Protein AF-A0A7D9M4D8-F1 (afdb_monomer_lite)

Foldseek 3Di:
DVVVVVVVVVVVVVVVVVVVVVVVCVLCVVCLVVLVVVDDPVPPPPVVSVVVSCVCCVVVRHVPNVVSVVVVVVVVVVVVVVVVVVVVVVVVVVVVVVVVVVVVVVVVVVVVVVVVVVVVVVVVVVVVVVVVVCCVVPPDVPDDPDPVVVVVVVLVVVLVVLVVVLVVCVVVVNVVVSVVSVVVSVVSVVVVVVLQVLLVPAPLRVQLSVQLVVDDDDDDPCNVVSSVVSNVVSVVVVVVVPDPPD

Secondary structure (DSSP, 8-state):
-HHHHHHHHHHHHHHHHHHHHHHHHHHTHHHHHHHHTTS-TT---HHHHHHHHHHHT-TTT-HHHHHHHHHHHHHHHHHHHHHHHHHHHHHHHHHHHHHHHHHHHHHHHHHHHHHHHHHHHHHHHHHHHHHHHHHHHH------SSHHHHHHHHHHHHHHHHHHHHHHHHHTT-HHHHHHHHHHHHHHHHHHHHHHHHHHHSTTTHHHHHHHHT----SSSSHHHHHHHHHHHHHHHHHHHHS---

pLDDT: mean 76.53, std 15.42, range [40.5, 97.88]

Radius of gyration: 55.28 Å; chains: 1; bounding box: 82×52×154 Å

Organism: Paramuricea clavata (NCBI:txid317549)

Sequence (246 aa):
MKKRHSRHNKLYKLWNNWQADFEMFIIARPRVREIFKQLTDNDDNYEVAKAKLKEYFDPQKNRRYEVQKLIFWRHVSITFLTTHCWLRVFWYLTMAEQLRIEVTTLIENEIQRNNHTLLESTKSLLDSSVQQLKRLKYSEPHSFKKKANEDQHKFNTKVIDSLAEVSDVLAKRETTEAQDHLQKGEHMLNERQKHILLADKSEFGWATVHEYKKHELGEDSEDEKRILKSEIRAKAQRSHKRIPRG

Structure (mmCIF, N/CA/C/O backbone):
data_AF-A0A7D9M4D8-F1
#
_entry.id   AF-A0A7D9M4D8-F1
#
loop_
_atom_site.group_PDB
_atom_site.id
_atom_site.type_symbol
_atom_site.label_atom_id
_atom_site.label_alt_id
_atom_site.label_comp_id
_atom_site.label_asym_id
_atom_site.label_entity_id
_atom_site.label_seq_id
_atom_site.pdbx_PDB_ins_code
_atom_site.Cartn_x
_atom_site.Cartn_y
_atom_site.Cartn_z
_atom_site.occupancy
_atom_site.B_iso_or_equiv
_atom_site.auth_seq_id
_atom_site.auth_comp_id
_atom_site.auth_asym_id
_atom_site.auth_atom_id
_atom_site.pdbx_PDB_model_num
ATOM 1 N N . MET A 1 1 ? 9.916 -2.016 -91.497 1.00 48.50 1 MET A N 1
ATOM 2 C CA . MET A 1 1 ? 10.308 -1.956 -90.064 1.00 48.50 1 MET A CA 1
ATOM 3 C C . MET A 1 1 ? 11.799 -2.207 -89.758 1.00 48.50 1 MET A C 1
ATOM 5 O O . MET A 1 1 ? 12.292 -1.600 -88.817 1.00 48.50 1 MET A O 1
ATOM 9 N N . LYS A 1 2 ? 12.570 -2.986 -90.542 1.00 48.91 2 LYS A N 1
ATOM 10 C CA . LYS A 1 2 ? 13.996 -3.300 -90.244 1.00 48.91 2 LYS A CA 1
ATOM 11 C C . LYS A 1 2 ? 14.984 -2.106 -90.233 1.00 48.91 2 LYS A C 1
ATOM 13 O O . LYS A 1 2 ? 15.970 -2.137 -89.503 1.00 48.91 2 LYS A O 1
ATOM 18 N N . LYS A 1 3 ? 14.724 -1.017 -90.976 1.00 45.78 3 LYS A N 1
ATOM 19 C CA . LYS A 1 3 ? 15.635 0.154 -91.046 1.00 45.78 3 LYS A CA 1
ATOM 20 C C . LYS A 1 3 ? 15.679 1.010 -89.762 1.00 45.78 3 LYS A C 1
ATOM 22 O O . LYS A 1 3 ? 16.697 1.647 -89.503 1.00 45.78 3 LYS A O 1
ATOM 27 N N . ARG A 1 4 ? 14.616 1.022 -88.941 1.00 41.31 4 ARG A N 1
ATOM 28 C CA . ARG A 1 4 ? 14.556 1.824 -87.695 1.00 41.31 4 ARG A CA 1
ATOM 29 C C . ARG A 1 4 ? 15.357 1.189 -86.549 1.00 41.31 4 ARG A C 1
ATOM 31 O O . ARG A 1 4 ? 16.086 1.901 -85.868 1.00 41.31 4 ARG A O 1
ATOM 38 N N . HIS A 1 5 ? 15.313 -0.139 -86.409 1.00 42.88 5 HIS A N 1
ATOM 39 C CA . HI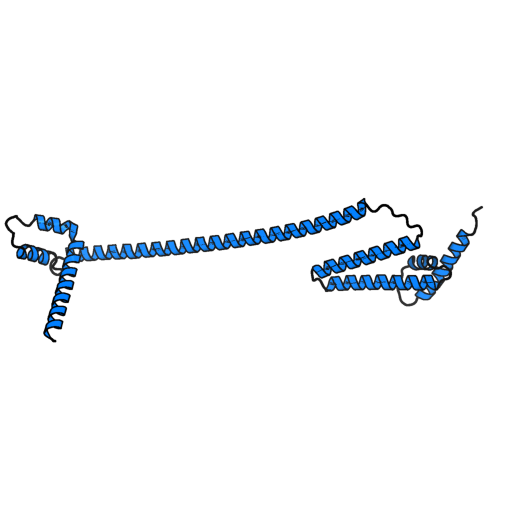S A 1 5 ? 16.116 -0.880 -85.421 1.00 42.88 5 HIS A CA 1
ATOM 40 C C . HIS A 1 5 ? 17.629 -0.786 -85.685 1.00 42.88 5 HIS A C 1
ATOM 42 O O . HIS A 1 5 ? 18.417 -0.660 -84.752 1.00 42.88 5 HIS A O 1
ATOM 48 N N . SER A 1 6 ? 18.044 -0.760 -86.958 1.00 53.69 6 SER A N 1
ATOM 49 C CA . SER A 1 6 ? 19.458 -0.601 -87.331 1.00 53.69 6 SER A CA 1
ATOM 50 C C . SER A 1 6 ? 20.024 0.775 -86.944 1.00 53.69 6 SER A C 1
ATOM 52 O O . SER A 1 6 ? 21.139 0.858 -86.431 1.00 53.69 6 SER A O 1
ATOM 54 N N . ARG A 1 7 ? 19.245 1.856 -87.109 1.00 48.53 7 ARG A N 1
ATOM 55 C CA . ARG A 1 7 ? 19.667 3.207 -86.695 1.00 48.53 7 ARG A CA 1
ATOM 56 C C . ARG A 1 7 ? 19.758 3.353 -85.176 1.00 48.53 7 ARG A C 1
ATOM 58 O O . ARG A 1 7 ? 20.705 3.969 -84.704 1.00 48.53 7 ARG A O 1
ATOM 65 N N . HIS A 1 8 ? 18.834 2.756 -84.423 1.00 46.19 8 HIS A N 1
ATOM 66 C CA . HIS A 1 8 ? 18.837 2.837 -82.960 1.00 46.19 8 HIS A CA 1
ATOM 67 C C . HIS A 1 8 ? 20.035 2.094 -82.344 1.00 46.19 8 HIS A C 1
ATOM 69 O O . HIS A 1 8 ? 20.744 2.659 -81.520 1.00 46.19 8 HIS A O 1
ATOM 75 N N . ASN A 1 9 ? 20.367 0.899 -82.850 1.00 54.69 9 ASN A N 1
ATOM 76 C CA . ASN A 1 9 ? 21.583 0.181 -82.445 1.00 54.69 9 ASN A CA 1
ATOM 77 C C . ASN A 1 9 ? 22.876 0.916 -82.830 1.00 54.69 9 ASN A C 1
ATOM 79 O O . ASN A 1 9 ? 23.872 0.840 -82.111 1.00 54.69 9 ASN A O 1
ATOM 83 N N . LYS A 1 10 ? 22.875 1.643 -83.955 1.00 58.97 10 LYS A N 1
ATOM 84 C CA . LYS A 1 10 ? 24.026 2.454 -84.371 1.00 58.97 10 LYS A CA 1
ATOM 85 C C . LYS A 1 10 ? 24.221 3.662 -83.451 1.00 58.97 10 LYS A C 1
ATOM 87 O O . LYS A 1 10 ? 25.348 3.935 -83.059 1.00 58.97 10 LYS A O 1
ATOM 92 N N . LEU A 1 11 ? 23.136 4.338 -83.071 1.00 40.50 11 LEU A N 1
ATOM 93 C CA . LEU A 1 11 ? 23.170 5.469 -82.141 1.00 40.50 11 LEU A CA 1
ATOM 94 C C . LEU A 1 11 ? 23.525 5.038 -80.715 1.00 40.50 11 LEU A C 1
ATOM 96 O O . LEU A 1 11 ? 24.317 5.712 -80.075 1.00 40.50 11 LEU A O 1
ATOM 100 N N . TYR A 1 12 ? 23.032 3.888 -80.254 1.00 48.09 12 TYR A N 1
ATOM 101 C CA . TYR A 1 12 ? 23.379 3.337 -78.941 1.00 48.09 12 TYR A CA 1
ATOM 102 C C . TYR A 1 12 ? 24.865 2.958 -78.842 1.00 48.09 12 TYR A C 1
ATOM 104 O O . TYR A 1 12 ? 25.532 3.283 -77.864 1.00 48.09 12 TYR A O 1
ATOM 112 N N . LYS A 1 13 ? 25.432 2.354 -79.897 1.00 60.53 13 LYS A N 1
ATOM 113 C CA . LYS A 1 13 ? 26.883 2.116 -79.977 1.00 60.53 13 LYS A CA 1
ATOM 114 C C . LYS A 1 13 ? 27.689 3.416 -80.024 1.00 60.53 13 LYS A C 1
ATOM 116 O O . LYS A 1 13 ? 28.725 3.496 -79.376 1.00 60.53 13 LYS A O 1
ATOM 121 N N . LEU A 1 14 ? 27.228 4.423 -80.769 1.00 48.41 14 LEU A N 1
ATOM 122 C CA . LEU A 1 14 ? 27.884 5.734 -80.820 1.00 48.41 14 LEU A CA 1
ATOM 123 C C . LEU A 1 14 ? 27.840 6.445 -79.462 1.00 48.41 14 LEU A C 1
ATOM 125 O O . LEU A 1 14 ? 28.848 7.012 -79.062 1.00 48.41 14 LEU A O 1
ATOM 129 N N . TRP A 1 15 ? 26.718 6.361 -78.745 1.00 41.47 15 TRP A N 1
ATOM 130 C CA . TRP A 1 15 ? 26.555 6.916 -77.402 1.00 41.47 15 TRP A CA 1
ATOM 131 C C . TRP A 1 15 ? 27.474 6.237 -76.387 1.00 41.47 15 TRP A C 1
ATOM 133 O O . TRP A 1 15 ? 28.193 6.922 -75.672 1.00 41.47 15 TRP A O 1
ATOM 143 N N . ASN A 1 16 ? 27.527 4.904 -76.369 1.00 58.72 16 ASN A N 1
ATOM 144 C CA . ASN A 1 16 ? 28.404 4.176 -75.448 1.00 58.72 16 ASN A CA 1
ATOM 145 C C . ASN A 1 16 ? 29.889 4.403 -75.752 1.00 58.72 16 ASN A C 1
ATOM 147 O O . ASN A 1 16 ? 30.683 4.528 -74.826 1.00 58.72 16 ASN A O 1
ATOM 151 N N . ASN A 1 17 ? 30.264 4.508 -77.031 1.00 60.94 17 ASN A N 1
ATOM 152 C CA . ASN A 1 17 ? 31.628 4.877 -77.412 1.00 60.94 17 ASN A CA 1
ATOM 153 C C . ASN A 1 17 ? 31.954 6.309 -76.974 1.00 60.94 17 ASN A C 1
ATOM 155 O O . ASN A 1 17 ? 33.010 6.545 -76.402 1.00 60.94 17 ASN A O 1
ATOM 159 N N . TRP A 1 18 ? 31.027 7.248 -77.177 1.00 53.44 18 TRP A N 1
ATOM 160 C CA . TRP A 1 18 ? 31.194 8.637 -76.753 1.00 53.44 18 TRP A CA 1
ATOM 161 C C . TRP A 1 18 ? 31.279 8.773 -75.228 1.00 53.44 18 TRP A C 1
ATOM 163 O O . TRP A 1 18 ? 32.104 9.526 -74.726 1.00 53.44 18 TRP A O 1
ATOM 173 N N . GLN A 1 19 ? 30.477 8.016 -74.481 1.00 48.31 19 GLN A N 1
ATOM 174 C CA . GLN A 1 19 ? 30.498 8.007 -73.021 1.00 48.31 19 GLN A CA 1
ATOM 175 C C . GLN A 1 19 ? 31.787 7.378 -72.477 1.00 48.31 19 GLN A C 1
ATOM 177 O O . GLN A 1 19 ? 32.374 7.920 -71.544 1.00 48.31 19 GLN A O 1
ATOM 182 N N . ALA A 1 20 ? 32.278 6.305 -73.107 1.00 60.09 20 ALA A N 1
ATOM 183 C CA . ALA A 1 20 ? 33.582 5.729 -72.796 1.00 60.09 20 ALA A CA 1
ATOM 184 C C . ALA A 1 20 ? 34.716 6.727 -73.066 1.00 60.09 20 ALA A C 1
ATOM 186 O O . ALA A 1 20 ? 35.565 6.895 -72.199 1.00 60.09 20 ALA A O 1
ATOM 187 N N . ASP A 1 21 ? 34.689 7.437 -74.202 1.00 56.00 21 ASP A N 1
ATOM 188 C CA . ASP A 1 21 ? 35.649 8.495 -74.548 1.00 56.00 21 ASP A CA 1
ATOM 189 C C . ASP A 1 21 ? 35.565 9.688 -73.569 1.00 56.00 21 ASP A C 1
ATOM 191 O O . ASP A 1 21 ? 36.582 10.280 -73.203 1.00 56.00 21 ASP A O 1
ATOM 195 N N . PHE A 1 22 ? 34.366 10.027 -73.088 1.00 53.28 22 PHE A N 1
ATOM 196 C CA . PHE A 1 22 ? 34.130 11.131 -72.155 1.00 53.28 22 PHE A CA 1
ATOM 197 C C . PHE A 1 22 ? 34.593 10.819 -70.721 1.00 53.28 22 PHE A C 1
ATOM 199 O O . PHE A 1 22 ? 35.236 11.658 -70.088 1.00 53.28 22 PHE A O 1
ATOM 206 N N . GLU A 1 23 ? 34.353 9.604 -70.216 1.00 58.78 23 GLU A N 1
ATOM 207 C CA . GLU A 1 23 ? 34.921 9.133 -68.940 1.00 58.78 23 GLU A CA 1
ATOM 208 C C . GLU A 1 23 ? 36.451 9.124 -68.982 1.00 58.78 23 GLU A C 1
ATOM 210 O O . GLU A 1 23 ? 37.124 9.549 -68.037 1.00 58.78 23 GLU A O 1
ATOM 215 N N . MET A 1 24 ? 36.996 8.729 -70.130 1.00 59.31 24 MET A N 1
ATOM 216 C CA . MET A 1 24 ? 38.414 8.797 -70.449 1.00 59.31 24 MET A CA 1
ATOM 217 C C . MET A 1 24 ? 38.964 10.231 -70.285 1.00 59.31 24 MET A C 1
ATOM 219 O O . MET A 1 24 ? 39.999 10.449 -69.649 1.00 59.31 24 MET A O 1
ATOM 223 N N . PHE A 1 25 ? 38.233 11.232 -70.782 1.00 54.94 25 PHE A N 1
ATOM 224 C CA . PHE A 1 25 ? 38.572 12.655 -70.653 1.00 54.94 25 PHE A CA 1
ATOM 225 C C . PHE A 1 25 ? 38.474 13.192 -69.216 1.00 54.94 25 PHE A C 1
ATOM 227 O O . PHE A 1 25 ? 39.294 14.025 -68.820 1.00 54.94 25 PHE A O 1
ATOM 234 N N . ILE A 1 26 ? 37.505 12.728 -68.419 1.00 57.34 26 ILE A N 1
ATOM 235 C CA . ILE A 1 26 ? 37.358 13.131 -67.009 1.00 57.34 26 ILE A CA 1
ATOM 236 C C . ILE A 1 26 ? 38.514 12.587 -66.162 1.00 57.34 26 ILE A C 1
ATOM 238 O O . ILE A 1 26 ? 39.069 13.325 -65.347 1.00 57.34 26 ILE A O 1
ATOM 242 N N . ILE A 1 27 ? 38.926 11.338 -66.389 1.00 58.84 27 ILE A N 1
ATOM 243 C CA . ILE A 1 27 ? 40.056 10.714 -65.682 1.00 58.84 27 ILE A CA 1
ATOM 244 C C . ILE A 1 27 ? 41.388 11.374 -66.082 1.00 58.84 27 ILE A C 1
ATOM 246 O O . ILE A 1 27 ? 42.259 11.589 -65.239 1.00 58.84 27 ILE A O 1
ATOM 250 N N . ALA A 1 28 ? 41.546 11.762 -67.350 1.00 56.25 28 ALA A N 1
ATOM 251 C CA . ALA A 1 28 ? 42.783 12.345 -67.873 1.00 56.25 28 ALA A CA 1
ATOM 252 C C . ALA A 1 28 ? 42.881 13.884 -67.751 1.00 56.25 28 ALA A C 1
ATOM 254 O O . ALA A 1 28 ? 43.888 14.474 -68.159 1.00 56.25 28 ALA A O 1
ATOM 255 N N . ARG A 1 29 ? 41.862 14.548 -67.185 1.00 59.28 29 ARG A N 1
ATOM 256 C CA . ARG A 1 29 ? 41.639 16.008 -67.231 1.00 59.28 29 ARG A CA 1
ATOM 257 C C . ARG A 1 29 ? 42.862 16.895 -66.914 1.00 59.28 29 ARG A C 1
ATOM 259 O O . ARG A 1 29 ? 43.034 17.893 -67.613 1.00 59.28 29 ARG A O 1
ATOM 266 N N . PRO A 1 30 ? 43.755 16.570 -65.954 1.00 57.84 30 PRO A N 1
ATOM 267 C CA . PRO A 1 30 ? 44.948 17.385 -65.701 1.00 57.84 30 PRO A CA 1
ATOM 268 C C . PRO A 1 30 ? 46.002 17.318 -66.821 1.00 57.84 30 PRO A C 1
ATOM 270 O O . PRO A 1 30 ? 46.716 18.291 -67.038 1.00 57.84 30 PRO A O 1
ATOM 273 N N . ARG A 1 31 ? 46.095 16.195 -67.550 1.00 59.34 31 ARG A N 1
ATOM 274 C CA . ARG A 1 31 ? 47.160 15.915 -68.537 1.00 59.34 31 ARG A CA 1
ATOM 275 C C . ARG A 1 31 ? 46.724 15.998 -69.989 1.00 59.34 31 ARG A C 1
ATOM 277 O O . ARG A 1 31 ? 47.569 16.196 -70.852 1.00 59.34 31 ARG A O 1
ATOM 284 N N . VAL A 1 32 ? 45.422 15.940 -70.256 1.00 61.94 32 VAL A N 1
ATOM 285 C CA . VAL A 1 32 ? 44.857 16.321 -71.559 1.00 61.94 32 VAL A CA 1
ATOM 286 C C . VAL A 1 32 ? 45.350 17.721 -71.944 1.00 61.94 32 VAL A C 1
ATOM 288 O O . VAL A 1 32 ? 45.806 17.925 -73.062 1.00 61.94 32 VAL A O 1
ATOM 291 N N . ARG A 1 33 ? 45.404 18.649 -70.977 1.00 60.56 33 ARG A N 1
ATOM 292 C CA . ARG A 1 33 ? 46.009 19.983 -71.144 1.00 60.56 33 ARG A CA 1
ATOM 293 C C . ARG A 1 33 ? 47.483 19.954 -71.566 1.00 60.56 33 ARG A C 1
ATOM 295 O O . ARG A 1 33 ? 47.895 20.817 -72.326 1.00 60.56 33 ARG A O 1
ATOM 302 N N . GLU A 1 34 ? 48.268 18.998 -71.076 1.00 62.22 34 GLU A N 1
ATOM 303 C CA . GLU A 1 34 ? 49.690 18.833 -71.420 1.00 62.22 34 GLU A CA 1
ATOM 304 C C . GLU A 1 34 ? 49.866 18.306 -72.851 1.00 62.22 34 GLU A C 1
ATOM 306 O O . GLU A 1 34 ? 50.756 18.748 -73.567 1.00 62.22 34 GLU A O 1
ATOM 311 N N . ILE A 1 35 ? 48.987 17.396 -73.284 1.00 62.00 35 ILE A N 1
ATOM 312 C CA . ILE A 1 35 ? 48.982 16.836 -74.645 1.00 62.00 35 ILE A CA 1
ATOM 313 C C . ILE A 1 35 ? 48.555 17.905 -75.653 1.00 62.00 35 ILE A C 1
ATOM 315 O O . ILE A 1 35 ? 49.192 18.056 -76.690 1.00 62.00 35 ILE A O 1
ATOM 319 N N . PHE A 1 36 ? 47.534 18.703 -75.325 1.00 59.09 36 PHE A N 1
ATOM 320 C CA . PHE A 1 36 ? 47.124 19.830 -76.165 1.00 59.09 36 PHE A CA 1
ATOM 321 C C . PHE A 1 36 ? 48.212 20.910 -76.288 1.00 59.09 36 PHE A C 1
ATOM 323 O O . PHE A 1 36 ? 48.281 21.551 -77.326 1.00 59.09 36 PHE A O 1
ATOM 330 N N . LYS A 1 37 ? 49.110 21.071 -75.301 1.00 64.94 37 LYS A N 1
ATOM 331 C CA . LYS A 1 37 ? 50.292 21.953 -75.421 1.00 64.94 37 LYS A CA 1
ATOM 332 C C . LYS A 1 37 ? 51.370 21.424 -76.379 1.00 64.94 37 LYS A C 1
ATOM 334 O O . LYS A 1 37 ? 52.227 22.195 -76.790 1.00 64.94 37 LYS A O 1
ATOM 339 N N . GLN A 1 38 ? 51.375 20.123 -76.682 1.00 62.78 38 GLN A N 1
ATOM 340 C CA . GLN A 1 38 ? 52.328 19.500 -77.614 1.00 62.78 38 GLN A CA 1
ATOM 341 C C . GLN A 1 38 ? 51.828 19.502 -79.067 1.00 62.78 38 GLN A C 1
ATOM 343 O O . GLN A 1 38 ? 52.567 19.102 -79.966 1.00 62.78 38 GLN A O 1
ATOM 348 N N . LEU A 1 39 ? 50.583 19.926 -79.304 1.00 61.19 39 LEU A N 1
ATOM 349 C CA . LEU A 1 39 ? 50.050 20.165 -80.641 1.00 61.19 39 LEU A CA 1
ATOM 350 C C . LEU A 1 39 ? 50.472 21.579 -81.057 1.00 61.19 39 LEU A C 1
ATOM 352 O O . LEU A 1 39 ? 50.158 22.544 -80.367 1.00 61.19 39 LEU A O 1
ATOM 356 N N . THR A 1 40 ? 51.254 21.695 -82.127 1.00 57.28 40 THR A N 1
ATOM 357 C CA . THR A 1 40 ? 51.655 22.988 -82.694 1.00 57.28 40 THR A CA 1
ATOM 358 C C . THR A 1 40 ? 50.502 23.597 -83.497 1.00 57.28 40 THR A C 1
ATOM 360 O O . THR A 1 40 ? 49.677 22.861 -84.034 1.00 57.28 40 THR A O 1
ATOM 363 N N . ASP A 1 41 ? 50.476 24.928 -83.640 1.00 57.62 41 ASP A N 1
ATOM 364 C CA . ASP A 1 41 ? 49.403 25.689 -84.320 1.00 57.62 41 ASP A CA 1
ATOM 365 C C . ASP A 1 41 ? 49.170 25.313 -85.805 1.00 57.62 41 ASP A C 1
ATOM 367 O O . ASP A 1 41 ? 48.233 25.798 -86.422 1.00 57.62 41 ASP A O 1
ATOM 371 N N . ASN A 1 42 ? 49.999 24.440 -86.390 1.00 54.16 42 ASN A N 1
ATOM 372 C CA . ASN A 1 42 ? 49.854 23.953 -87.769 1.00 54.16 42 ASN A CA 1
ATOM 373 C C . ASN A 1 42 ? 49.098 22.610 -87.880 1.00 54.16 42 ASN A C 1
ATOM 375 O O . ASN A 1 42 ? 48.878 22.125 -88.989 1.00 54.16 42 ASN A O 1
ATOM 379 N N . ASP A 1 43 ? 48.715 21.993 -86.757 1.00 55.78 43 ASP A N 1
ATOM 380 C CA . ASP A 1 43 ? 47.998 20.710 -86.689 1.00 55.78 43 ASP A CA 1
ATOM 381 C C . ASP A 1 43 ? 46.473 20.943 -86.510 1.00 55.78 43 ASP A C 1
ATOM 383 O O . ASP A 1 43 ? 45.827 20.356 -85.642 1.00 55.78 43 ASP A O 1
ATOM 387 N N . ASP A 1 44 ? 45.856 21.764 -87.372 1.00 55.81 44 ASP A N 1
ATOM 388 C CA . ASP A 1 44 ? 44.392 22.007 -87.410 1.00 55.81 44 ASP A CA 1
ATOM 389 C C . ASP A 1 44 ? 43.568 20.759 -87.791 1.00 55.81 44 ASP A C 1
ATOM 391 O O . ASP A 1 44 ? 42.332 20.764 -87.840 1.00 55.81 44 ASP A O 1
ATOM 395 N N . ASN A 1 45 ? 44.240 19.647 -88.080 1.00 64.19 45 ASN A N 1
ATOM 396 C CA . ASN A 1 45 ? 43.594 18.412 -88.466 1.00 64.19 45 ASN A CA 1
ATOM 397 C C . ASN A 1 45 ? 43.092 17.662 -87.224 1.00 64.19 45 ASN A C 1
ATOM 399 O O . ASN A 1 45 ? 43.807 16.868 -86.608 1.00 64.19 45 ASN A O 1
ATOM 403 N N . TYR A 1 46 ? 41.821 17.894 -86.886 1.00 64.00 46 TYR A N 1
ATOM 404 C CA . TYR A 1 46 ? 41.071 17.219 -85.819 1.00 64.00 46 TYR A CA 1
ATOM 405 C C . TYR A 1 46 ? 41.316 15.700 -85.761 1.00 64.00 46 TYR A C 1
ATOM 407 O O . TYR A 1 46 ? 41.433 15.127 -84.676 1.00 64.00 46 TYR A O 1
ATOM 415 N N . GLU A 1 47 ? 41.454 15.041 -86.915 1.00 66.44 47 GLU A N 1
ATOM 416 C CA . GLU A 1 47 ? 41.681 13.595 -86.976 1.00 66.44 47 GLU A CA 1
ATOM 417 C C . GLU A 1 47 ? 43.087 13.186 -86.499 1.00 66.44 47 GLU A C 1
ATOM 419 O O . GLU A 1 47 ? 43.243 12.119 -85.905 1.00 66.44 47 GLU A O 1
ATOM 424 N N . VAL A 1 48 ? 44.100 14.047 -86.653 1.00 68.69 48 VAL A N 1
ATOM 425 C CA . VAL A 1 48 ? 45.468 13.815 -86.147 1.00 68.69 48 VAL A CA 1
ATOM 426 C C . VAL A 1 48 ? 45.508 13.946 -84.627 1.00 68.69 48 VAL A C 1
ATOM 428 O O . VAL A 1 48 ? 46.047 13.072 -83.943 1.00 68.69 48 VAL A O 1
ATOM 431 N N . ALA A 1 49 ? 44.883 14.988 -84.073 1.00 64.69 49 ALA A N 1
ATOM 432 C CA . ALA A 1 49 ? 44.771 15.164 -82.625 1.00 64.69 49 ALA A CA 1
ATOM 433 C C . ALA A 1 49 ? 43.992 14.005 -81.980 1.00 64.69 49 ALA A C 1
ATOM 435 O O . ALA A 1 49 ? 44.402 13.451 -80.956 1.00 64.69 49 ALA A O 1
ATOM 436 N N . LYS A 1 50 ? 42.903 13.576 -82.624 1.00 68.62 50 LYS A N 1
ATOM 437 C CA . LYS A 1 50 ? 42.092 12.434 -82.199 1.00 68.62 50 LYS A CA 1
ATOM 438 C C . LYS A 1 50 ? 42.862 11.116 -82.254 1.00 68.62 50 LYS A C 1
ATOM 440 O O . LYS A 1 50 ? 42.749 10.324 -81.322 1.00 68.62 50 LYS A O 1
ATOM 445 N N . ALA A 1 51 ? 43.664 10.882 -83.292 1.00 73.06 51 ALA A N 1
ATOM 446 C CA . ALA A 1 51 ? 44.507 9.692 -83.394 1.00 73.06 51 ALA A CA 1
ATOM 447 C C . ALA A 1 51 ? 45.597 9.662 -82.310 1.00 73.06 51 ALA A C 1
ATOM 449 O O . ALA A 1 51 ? 45.762 8.632 -81.661 1.00 73.06 51 ALA A O 1
ATOM 450 N N . LYS A 1 52 ? 46.270 10.792 -82.046 1.00 69.50 52 LYS A N 1
ATOM 451 C CA . LYS A 1 52 ? 47.287 10.917 -80.982 1.00 69.50 52 LYS A CA 1
ATOM 452 C C . LYS A 1 52 ? 46.692 10.694 -79.589 1.00 69.50 52 LYS A C 1
ATOM 454 O O . LYS A 1 52 ? 47.275 9.977 -78.780 1.00 69.50 52 LYS A O 1
ATOM 459 N N . LEU A 1 53 ? 45.510 11.255 -79.316 1.00 69.00 53 LEU A N 1
ATOM 460 C CA . LEU A 1 53 ? 44.772 10.978 -78.079 1.00 69.00 53 LEU A CA 1
ATOM 461 C C . LEU A 1 53 ? 44.424 9.489 -77.986 1.00 69.00 53 LEU A C 1
ATOM 463 O O . LEU A 1 53 ? 44.722 8.851 -76.981 1.00 69.00 53 LEU A O 1
ATOM 467 N N . LYS A 1 54 ? 43.857 8.912 -79.048 1.00 70.62 54 LYS A N 1
ATOM 468 C CA . LYS A 1 54 ? 43.472 7.498 -79.072 1.00 70.62 54 LYS A CA 1
ATOM 469 C C . LYS A 1 54 ? 44.664 6.558 -78.880 1.00 70.62 54 LYS A C 1
ATOM 471 O O . LYS A 1 54 ? 44.517 5.560 -78.191 1.00 70.62 54 LYS A O 1
ATOM 476 N N . GLU A 1 55 ? 45.829 6.879 -79.439 1.00 70.88 55 GLU A N 1
ATOM 477 C CA . GLU A 1 55 ? 47.065 6.115 -79.242 1.00 70.88 55 GLU A CA 1
ATOM 478 C C . GLU A 1 55 ? 47.620 6.258 -77.821 1.00 70.88 55 GLU A C 1
ATOM 480 O O . GLU A 1 55 ? 48.007 5.265 -77.208 1.00 70.88 55 GLU A O 1
ATOM 485 N N . TYR A 1 56 ? 47.633 7.472 -77.264 1.00 65.19 56 TYR A N 1
ATOM 486 C CA . TYR A 1 56 ? 48.099 7.697 -75.895 1.00 65.19 56 TYR A CA 1
ATOM 487 C C . TYR A 1 56 ? 47.252 6.935 -74.868 1.00 65.19 56 TYR A C 1
ATOM 489 O O . TYR A 1 56 ? 47.772 6.458 -73.856 1.00 65.19 56 TYR A O 1
ATOM 497 N N . PHE A 1 57 ? 45.956 6.817 -75.142 1.00 61.94 57 PHE A N 1
ATOM 498 C CA . PHE A 1 57 ? 44.994 6.110 -74.308 1.00 61.94 57 PHE A CA 1
ATOM 499 C C . PHE A 1 57 ? 44.722 4.675 -74.763 1.00 61.94 57 PHE A C 1
ATOM 501 O O . PHE A 1 57 ? 43.842 4.034 -74.195 1.00 61.94 57 PHE A O 1
ATOM 508 N N . ASP A 1 58 ? 45.481 4.151 -75.733 1.00 66.56 58 ASP A N 1
ATOM 509 C CA . ASP A 1 58 ? 45.403 2.748 -76.129 1.00 66.56 58 ASP A CA 1
ATOM 510 C C . ASP A 1 58 ? 45.973 1.874 -74.993 1.00 66.56 58 ASP A C 1
ATOM 512 O O . ASP A 1 58 ? 47.183 1.919 -74.708 1.00 66.56 58 ASP A O 1
ATOM 516 N N . PRO A 1 59 ? 45.127 1.077 -74.318 1.00 57.38 59 PRO A N 1
ATOM 517 C CA . PRO A 1 59 ? 45.535 0.347 -73.128 1.00 57.38 59 PRO A CA 1
ATOM 518 C C . PRO A 1 59 ? 46.582 -0.738 -73.419 1.00 57.38 59 PRO A C 1
ATOM 520 O O . PRO A 1 59 ? 47.334 -1.108 -72.517 1.00 57.38 59 PRO A O 1
ATOM 523 N N . GLN A 1 60 ? 46.713 -1.202 -74.672 1.00 58.12 60 GLN A N 1
ATOM 524 C CA . GLN A 1 60 ? 47.763 -2.160 -75.049 1.00 58.12 60 GLN A CA 1
ATOM 525 C C . GLN A 1 60 ? 49.160 -1.530 -75.144 1.00 58.12 60 GLN A C 1
ATOM 527 O O . GLN A 1 60 ? 50.153 -2.225 -74.920 1.00 58.12 60 GLN A O 1
ATOM 532 N N . LYS A 1 61 ? 49.268 -0.228 -75.445 1.00 58.03 61 LYS A N 1
ATOM 533 C CA . LYS A 1 61 ? 50.561 0.458 -75.624 1.00 58.03 61 LYS A CA 1
ATOM 534 C C . LYS A 1 61 ? 51.026 1.216 -74.381 1.00 58.03 61 LYS A C 1
ATOM 536 O O . LYS A 1 61 ? 52.232 1.332 -74.162 1.00 58.03 61 LYS A O 1
ATOM 541 N N . ASN A 1 62 ? 50.114 1.711 -73.542 1.00 64.44 62 ASN A N 1
ATOM 542 C CA . ASN A 1 62 ? 50.474 2.617 -72.449 1.00 64.44 62 ASN A CA 1
ATOM 543 C C . ASN A 1 62 ? 50.214 2.020 -71.056 1.00 64.44 62 ASN A C 1
ATOM 545 O O . ASN A 1 62 ? 49.220 2.325 -70.399 1.00 64.44 62 ASN A O 1
ATOM 549 N N . ARG A 1 63 ? 51.172 1.232 -70.539 1.00 64.56 63 ARG A N 1
ATOM 550 C CA . ARG A 1 63 ? 51.105 0.658 -69.173 1.00 64.56 63 ARG A CA 1
ATOM 551 C C . ARG A 1 63 ? 50.848 1.707 -68.083 1.00 64.56 63 ARG A C 1
ATOM 553 O O . ARG A 1 63 ? 50.284 1.381 -67.044 1.00 64.56 63 ARG A O 1
ATOM 560 N N . ARG A 1 64 ? 51.254 2.966 -68.296 1.00 62.72 64 ARG A N 1
ATOM 561 C CA . ARG A 1 64 ? 51.034 4.052 -67.326 1.00 62.72 64 ARG A CA 1
ATOM 562 C C . ARG A 1 64 ? 49.554 4.417 -67.191 1.00 62.72 64 ARG A C 1
ATOM 564 O O . ARG A 1 64 ? 49.142 4.782 -66.094 1.00 62.72 64 ARG A O 1
ATOM 571 N N . TYR A 1 65 ? 48.767 4.293 -68.261 1.00 65.12 65 TYR A N 1
ATOM 572 C CA . TYR A 1 65 ? 47.324 4.539 -68.235 1.00 65.12 65 TYR A CA 1
ATOM 573 C C . TYR A 1 65 ? 46.587 3.474 -67.411 1.00 65.12 65 TYR A C 1
ATOM 575 O O . TYR A 1 65 ? 45.814 3.816 -66.519 1.00 65.12 65 TYR A O 1
ATOM 583 N N . GLU A 1 66 ? 46.908 2.195 -67.618 1.00 67.69 66 GLU A N 1
ATOM 584 C CA . GLU A 1 66 ? 46.345 1.093 -66.824 1.00 67.69 66 GLU A CA 1
ATOM 585 C C . GLU A 1 66 ? 46.663 1.239 -65.328 1.00 67.69 66 GLU A C 1
ATOM 587 O O . GLU A 1 66 ? 45.783 1.102 -64.478 1.00 67.69 66 GLU A O 1
ATOM 592 N N . VAL A 1 67 ? 47.893 1.639 -64.986 1.00 72.25 67 VAL A N 1
ATOM 593 C CA . VAL A 1 67 ? 48.270 1.938 -63.594 1.00 72.25 67 VAL A CA 1
ATOM 594 C C . VAL A 1 67 ? 47.440 3.091 -63.016 1.00 72.25 67 VAL A C 1
ATOM 596 O O . VAL A 1 67 ? 46.991 3.012 -61.874 1.00 72.25 67 VAL A O 1
ATOM 599 N N . GLN A 1 68 ? 47.191 4.156 -63.778 1.00 68.81 68 GLN A N 1
ATOM 600 C CA . GLN A 1 68 ? 46.389 5.295 -63.311 1.00 68.81 68 GLN A CA 1
ATOM 601 C C . GLN A 1 68 ? 44.916 4.946 -63.124 1.00 68.81 68 GLN A C 1
ATOM 603 O O . GLN A 1 68 ? 44.317 5.346 -62.126 1.00 68.81 68 GLN A O 1
ATOM 608 N N . LYS A 1 69 ? 44.352 4.160 -64.040 1.00 67.94 69 LYS A N 1
ATOM 609 C CA . LYS A 1 69 ? 42.998 3.624 -63.924 1.00 67.94 69 LYS A CA 1
ATOM 610 C C . LYS A 1 69 ? 42.863 2.778 -62.656 1.00 67.94 69 LYS A C 1
ATOM 612 O O . LYS A 1 69 ? 41.942 3.005 -61.876 1.00 67.94 69 LYS A O 1
ATOM 617 N N . LEU A 1 70 ? 43.818 1.885 -62.385 1.00 72.81 70 LEU A N 1
ATOM 618 C CA . LEU A 1 70 ? 43.860 1.101 -61.144 1.00 72.81 70 LEU A CA 1
ATOM 619 C C . LEU A 1 70 ? 43.964 1.987 -59.894 1.00 72.81 70 LEU A C 1
ATOM 621 O O . LEU A 1 70 ? 43.247 1.751 -58.925 1.00 72.81 70 LEU A O 1
ATOM 625 N N . ILE A 1 71 ? 44.806 3.025 -59.907 1.00 72.19 71 ILE A N 1
ATOM 626 C CA . ILE A 1 71 ? 44.927 3.975 -58.786 1.00 72.19 71 ILE A CA 1
ATOM 627 C C . ILE A 1 71 ? 43.604 4.709 -58.542 1.00 72.19 71 ILE A C 1
ATOM 629 O O . ILE A 1 71 ? 43.188 4.835 -57.390 1.00 72.19 71 ILE A O 1
ATOM 633 N N . PHE A 1 72 ? 42.933 5.162 -59.602 1.00 71.31 72 PHE A N 1
ATOM 634 C CA . PHE A 1 72 ? 41.642 5.840 -59.517 1.00 71.31 72 PHE A CA 1
ATOM 635 C C . PHE A 1 72 ? 40.562 4.924 -58.933 1.00 71.31 72 PHE A C 1
ATOM 637 O O . PHE A 1 72 ? 39.938 5.281 -57.936 1.00 71.31 72 PHE A O 1
ATOM 644 N N . TRP A 1 73 ? 40.399 3.710 -59.467 1.00 68.69 73 TRP A N 1
ATOM 645 C CA . TRP A 1 73 ? 39.435 2.738 -58.939 1.00 68.69 73 TRP A CA 1
ATOM 646 C C . TRP A 1 73 ? 39.755 2.320 -57.504 1.00 68.69 73 TRP A C 1
ATOM 648 O O . TRP A 1 73 ? 38.837 2.167 -56.697 1.00 68.69 73 TRP A O 1
ATOM 658 N N . ARG A 1 74 ? 41.042 2.210 -57.144 1.00 70.38 74 ARG A N 1
ATOM 659 C CA . ARG A 1 74 ? 41.473 1.979 -55.760 1.00 70.38 74 ARG A CA 1
ATOM 660 C C . ARG A 1 74 ? 41.056 3.136 -54.856 1.00 70.38 74 ARG A C 1
ATOM 662 O O . ARG A 1 74 ? 40.545 2.889 -53.771 1.00 70.38 74 ARG A O 1
ATOM 669 N N . HIS A 1 75 ? 41.241 4.380 -55.294 1.00 70.00 75 HIS A N 1
ATOM 670 C CA . HIS A 1 75 ? 40.830 5.560 -54.535 1.00 70.00 75 HIS A CA 1
ATOM 671 C C . HIS A 1 75 ? 39.310 5.608 -54.347 1.00 70.00 75 HIS A C 1
ATOM 673 O O . HIS A 1 75 ? 38.855 5.710 -53.213 1.00 70.00 75 HIS A O 1
ATOM 679 N N . VAL A 1 76 ? 38.535 5.424 -55.421 1.00 69.12 76 VAL A N 1
ATOM 680 C CA . VAL A 1 76 ? 37.062 5.376 -55.376 1.00 69.12 76 VAL A CA 1
ATOM 681 C C . VAL A 1 76 ? 36.573 4.267 -54.439 1.00 69.12 76 VAL A C 1
ATOM 683 O O . VAL A 1 76 ? 35.731 4.512 -53.575 1.00 69.12 76 VAL A O 1
ATOM 686 N N . SER A 1 77 ? 37.154 3.068 -54.537 1.00 67.75 77 SER A N 1
ATOM 687 C CA . SER A 1 77 ? 36.815 1.935 -53.664 1.00 67.75 77 SER A CA 1
ATOM 688 C C . SER A 1 77 ? 37.125 2.227 -52.196 1.00 67.75 77 SER A C 1
ATOM 690 O O . SER A 1 77 ? 36.297 1.960 -51.331 1.00 67.75 77 SER A O 1
ATOM 692 N N . ILE A 1 78 ? 38.284 2.828 -51.903 1.00 73.69 78 ILE A N 1
ATOM 693 C CA . ILE A 1 78 ? 38.652 3.235 -50.540 1.00 73.69 78 ILE A CA 1
ATOM 694 C C . ILE A 1 78 ? 37.675 4.290 -50.019 1.00 73.69 78 ILE A C 1
ATOM 696 O O . ILE A 1 78 ? 37.183 4.136 -48.909 1.00 73.69 78 ILE A O 1
ATOM 700 N N . THR A 1 79 ? 37.345 5.320 -50.804 1.00 70.00 79 THR A N 1
ATOM 701 C CA . THR A 1 79 ? 36.391 6.360 -50.382 1.00 70.00 79 THR A CA 1
ATOM 702 C C . THR A 1 79 ? 34.989 5.810 -50.139 1.00 70.00 79 THR A C 1
ATOM 704 O O . THR A 1 79 ? 34.309 6.233 -49.207 1.00 70.00 79 THR A O 1
ATOM 707 N N . PHE A 1 80 ? 34.554 4.832 -50.935 1.00 70.00 80 PHE A N 1
ATOM 708 C CA . PHE A 1 80 ? 33.270 4.166 -50.743 1.00 70.00 80 PHE A CA 1
ATOM 709 C C . PHE A 1 80 ? 33.267 3.316 -49.465 1.00 70.00 80 PHE A C 1
ATOM 711 O O . PHE A 1 80 ? 32.348 3.403 -48.657 1.00 70.00 80 PHE A O 1
ATOM 718 N N . LEU A 1 81 ? 34.330 2.543 -49.230 1.00 70.69 81 LEU A N 1
ATOM 719 C CA . LEU A 1 81 ? 34.473 1.745 -48.012 1.00 70.69 81 LEU A CA 1
ATOM 720 C C . LEU A 1 81 ? 34.568 2.623 -46.759 1.00 70.69 81 LEU A C 1
ATOM 722 O O . LEU A 1 81 ? 33.934 2.315 -45.753 1.00 70.69 81 LEU A O 1
ATOM 726 N N . THR A 1 82 ? 35.312 3.730 -46.803 1.00 80.94 82 THR A N 1
ATOM 727 C CA . THR A 1 82 ? 35.440 4.634 -45.654 1.00 80.94 82 THR A CA 1
ATOM 728 C C . THR A 1 82 ? 34.137 5.367 -45.367 1.00 80.94 82 THR A C 1
ATOM 730 O O . THR A 1 82 ? 33.726 5.402 -44.213 1.00 80.94 82 THR A O 1
ATOM 733 N N . THR A 1 83 ? 33.446 5.896 -46.380 1.00 81.25 83 THR A N 1
ATOM 734 C CA . THR A 1 83 ? 32.130 6.540 -46.198 1.00 81.25 83 THR A CA 1
ATOM 735 C C . THR A 1 83 ? 31.094 5.560 -45.657 1.00 81.25 83 THR A C 1
ATOM 737 O O . THR A 1 83 ? 30.390 5.890 -44.706 1.00 81.25 83 THR A O 1
ATOM 740 N N . HIS A 1 84 ? 31.056 4.328 -46.166 1.00 81.12 84 HIS A N 1
ATOM 741 C CA . HIS A 1 84 ? 30.186 3.281 -45.636 1.00 81.12 84 HIS A CA 1
ATOM 742 C C . HIS A 1 84 ? 30.532 2.913 -44.181 1.00 81.12 84 HIS A C 1
ATOM 744 O O . HIS A 1 84 ? 29.636 2.755 -43.352 1.00 81.12 84 HIS A O 1
ATOM 750 N N . CYS A 1 85 ? 31.821 2.827 -43.828 1.00 83.25 85 CYS A N 1
ATOM 751 C CA . CYS A 1 85 ? 32.254 2.637 -42.440 1.00 83.25 85 CYS A CA 1
ATOM 752 C C . CYS A 1 85 ? 31.817 3.797 -41.532 1.00 83.25 85 CYS A C 1
ATOM 754 O O . CYS A 1 85 ? 31.290 3.547 -40.450 1.00 83.25 85 CYS A O 1
ATOM 756 N N . TRP A 1 86 ? 31.969 5.048 -41.974 1.00 87.56 86 TRP A N 1
ATOM 757 C CA . TRP A 1 86 ? 31.528 6.230 -41.226 1.00 87.56 86 TRP A CA 1
ATOM 758 C C . TRP A 1 86 ? 30.012 6.272 -41.035 1.00 87.56 86 TRP A C 1
ATOM 760 O O . TRP A 1 86 ? 29.558 6.533 -39.926 1.00 87.56 86 TRP A O 1
ATOM 770 N N . LEU A 1 87 ? 29.228 5.953 -42.069 1.00 87.69 87 LEU A N 1
ATOM 771 C CA . LEU A 1 87 ? 27.767 5.862 -41.969 1.00 87.69 87 LEU A CA 1
ATOM 772 C C . LEU A 1 87 ? 27.335 4.788 -40.971 1.00 87.69 87 LEU A C 1
ATOM 774 O O . LEU A 1 87 ? 26.407 5.003 -40.198 1.00 87.69 87 LEU A O 1
ATOM 778 N N . ARG A 1 88 ? 28.034 3.650 -40.945 1.00 88.62 88 ARG A N 1
ATOM 779 C CA . ARG A 1 88 ? 27.752 2.571 -39.998 1.00 88.62 88 ARG A CA 1
ATOM 780 C C . ARG A 1 88 ? 28.072 2.977 -38.557 1.00 88.62 88 ARG A C 1
ATOM 782 O O . ARG A 1 88 ? 27.267 2.720 -37.671 1.00 88.62 88 ARG A O 1
ATOM 789 N N . VAL A 1 89 ? 29.209 3.638 -38.324 1.00 90.38 89 VAL A N 1
ATOM 790 C CA . VAL A 1 89 ? 29.558 4.190 -37.001 1.00 90.38 89 VAL A CA 1
ATOM 791 C C . VAL A 1 89 ? 28.549 5.255 -36.574 1.00 90.38 89 VAL A C 1
ATOM 793 O O . VAL A 1 89 ? 28.059 5.204 -35.452 1.00 90.38 89 VAL A O 1
ATOM 796 N N . PHE A 1 90 ? 28.188 6.173 -37.471 1.00 90.06 90 PHE A N 1
ATOM 797 C CA . PHE A 1 90 ? 27.186 7.202 -37.206 1.00 90.06 90 PHE A CA 1
ATOM 798 C C . PHE A 1 90 ? 25.830 6.590 -36.841 1.00 90.06 90 PHE A C 1
ATOM 800 O O . PHE A 1 90 ? 25.227 7.001 -35.859 1.00 90.06 90 PHE A O 1
ATOM 807 N N . TRP A 1 91 ? 25.392 5.559 -37.565 1.00 92.38 91 TRP A N 1
ATOM 808 C CA . TRP A 1 91 ? 24.153 4.840 -37.269 1.00 92.38 91 TRP A CA 1
ATOM 809 C C . TRP A 1 91 ? 24.175 4.155 -35.896 1.00 92.38 91 TRP A C 1
ATOM 811 O O . TRP A 1 91 ? 23.204 4.237 -35.149 1.00 92.38 91 TRP A O 1
ATOM 821 N N . TYR A 1 92 ? 25.291 3.523 -35.518 1.00 93.38 92 TYR A N 1
ATOM 822 C CA . TYR A 1 92 ? 25.421 2.955 -34.174 1.00 93.38 92 TYR A CA 1
ATOM 823 C C . TYR A 1 92 ? 25.413 4.033 -33.083 1.00 93.38 92 TYR A C 1
ATOM 825 O O . TYR A 1 92 ? 24.807 3.821 -32.037 1.00 93.38 92 TYR A O 1
ATOM 833 N N . LEU A 1 93 ? 26.043 5.187 -33.320 1.00 91.81 93 LEU A N 1
ATOM 834 C CA . LEU A 1 93 ? 26.041 6.305 -32.372 1.00 91.81 93 LEU A CA 1
ATOM 835 C C . LEU A 1 93 ? 24.642 6.904 -32.196 1.00 91.81 93 LEU A C 1
ATOM 837 O O . LEU A 1 93 ? 24.237 7.163 -31.067 1.00 91.81 93 LEU A O 1
ATOM 841 N N . THR A 1 94 ? 23.881 7.085 -33.278 1.00 91.62 94 THR A N 1
ATOM 842 C CA . THR A 1 94 ? 22.512 7.609 -33.181 1.00 91.62 94 THR A CA 1
ATOM 843 C C . THR A 1 94 ? 21.573 6.622 -32.497 1.00 91.62 94 THR A C 1
ATOM 845 O O . THR A 1 94 ? 20.768 7.036 -31.668 1.00 91.62 94 THR A O 1
ATOM 848 N N . MET A 1 95 ? 21.702 5.318 -32.768 1.00 91.75 95 MET A N 1
ATOM 849 C CA . MET A 1 95 ? 20.956 4.294 -32.028 1.00 91.75 95 MET A CA 1
ATOM 850 C C . MET A 1 95 ? 21.321 4.266 -30.543 1.00 91.75 95 MET A C 1
ATOM 852 O O . MET A 1 95 ? 20.431 4.141 -29.705 1.00 91.75 95 MET A O 1
ATOM 856 N N . ALA A 1 96 ? 22.609 4.378 -30.207 1.00 94.44 96 ALA A N 1
ATOM 857 C CA . ALA A 1 96 ? 23.054 4.403 -28.818 1.00 94.44 96 ALA A CA 1
ATOM 858 C C . ALA A 1 96 ? 22.503 5.626 -28.069 1.00 94.44 96 ALA A C 1
ATOM 860 O O . ALA A 1 96 ? 22.053 5.486 -26.934 1.00 94.44 96 ALA A O 1
ATOM 861 N N . GLU A 1 97 ? 22.477 6.800 -28.708 1.00 93.69 97 GLU A N 1
ATOM 862 C CA . GLU A 1 97 ? 21.910 8.009 -28.102 1.00 93.69 97 GLU A CA 1
ATOM 863 C C . GLU A 1 97 ? 20.386 7.910 -27.944 1.00 93.69 97 GLU A C 1
ATOM 865 O O . GLU A 1 97 ? 19.856 8.274 -26.897 1.00 93.69 97 GLU A O 1
ATOM 870 N N . GLN A 1 98 ? 19.679 7.340 -28.925 1.00 95.50 98 GLN A N 1
ATOM 871 C CA . GLN A 1 98 ? 18.240 7.080 -28.819 1.00 95.50 98 GLN A CA 1
ATOM 872 C C . GLN A 1 98 ? 17.923 6.155 -27.637 1.00 95.50 98 GLN A C 1
ATOM 874 O O . GLN A 1 98 ? 17.065 6.465 -26.812 1.00 95.50 98 GLN A O 1
ATOM 879 N N . LEU A 1 99 ? 18.663 5.049 -27.514 1.00 96.00 99 LEU A N 1
ATOM 880 C CA . LEU A 1 99 ? 18.506 4.108 -26.408 1.00 96.00 99 LEU A CA 1
ATOM 881 C C . LEU A 1 99 ? 18.820 4.771 -25.059 1.00 96.00 99 LEU A C 1
ATOM 883 O O . LEU A 1 99 ? 18.121 4.542 -24.074 1.00 96.00 99 LEU A O 1
ATOM 887 N N . ARG A 1 100 ? 19.850 5.624 -25.006 1.00 96.50 100 ARG A N 1
ATOM 888 C CA . ARG A 1 100 ? 20.192 6.402 -23.811 1.00 96.50 100 ARG A CA 1
ATOM 889 C C . ARG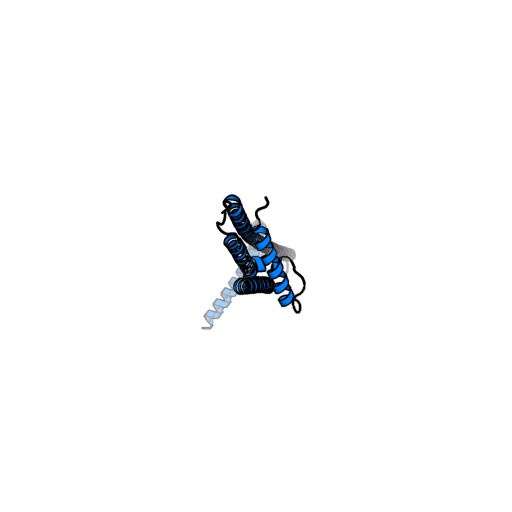 A 1 100 ? 19.027 7.295 -23.381 1.00 96.50 100 ARG A C 1
ATOM 891 O O . ARG A 1 100 ? 18.689 7.278 -22.202 1.00 96.50 100 ARG A O 1
ATOM 898 N N . ILE A 1 101 ? 18.411 8.022 -24.316 1.00 96.44 101 ILE A N 1
ATOM 899 C CA . ILE A 1 101 ? 17.256 8.898 -24.053 1.00 96.44 101 ILE A CA 1
ATOM 900 C C . ILE A 1 101 ? 16.058 8.091 -23.529 1.00 96.44 101 ILE A C 1
ATOM 902 O O . ILE A 1 101 ? 15.410 8.479 -22.554 1.00 96.44 101 ILE A O 1
ATOM 906 N N . GLU A 1 102 ? 15.763 6.944 -24.138 1.00 96.88 102 GLU A N 1
ATOM 907 C CA . GLU A 1 102 ? 14.674 6.065 -23.693 1.00 96.88 102 GLU A CA 1
ATOM 908 C C . GLU A 1 102 ? 14.911 5.542 -22.272 1.00 96.88 102 GLU A C 1
ATOM 910 O O . GLU A 1 102 ? 14.021 5.602 -21.425 1.00 96.88 102 GLU A O 1
ATOM 915 N N . VAL A 1 103 ? 16.133 5.106 -21.961 1.00 97.25 103 VAL A N 1
ATOM 916 C CA . VAL A 1 103 ? 16.480 4.649 -20.609 1.00 97.25 103 VAL A CA 1
ATOM 917 C C . VAL A 1 103 ? 16.379 5.788 -19.593 1.00 97.25 103 VAL A C 1
ATOM 919 O O . VAL A 1 103 ? 15.811 5.588 -18.520 1.00 97.25 103 VAL A O 1
ATOM 922 N N . THR A 1 104 ? 16.876 6.989 -19.908 1.00 96.50 104 THR A N 1
ATOM 923 C CA . THR A 1 104 ? 16.797 8.128 -18.977 1.00 96.50 104 THR A CA 1
ATOM 924 C C . THR A 1 104 ? 15.356 8.537 -18.702 1.00 96.50 104 THR A C 1
ATOM 926 O O . THR A 1 104 ? 14.994 8.727 -17.545 1.00 96.50 104 THR A O 1
ATOM 929 N N . THR A 1 105 ? 14.508 8.590 -19.732 1.00 97.00 105 THR A N 1
ATOM 930 C CA . THR A 1 105 ? 13.090 8.950 -19.564 1.00 97.00 105 THR A CA 1
ATOM 931 C C . THR A 1 105 ? 12.322 7.898 -18.764 1.00 97.00 105 THR A C 1
ATOM 933 O O . THR A 1 105 ? 11.503 8.246 -17.914 1.00 97.00 105 THR A O 1
ATOM 936 N N . LEU A 1 106 ? 12.607 6.606 -18.962 1.00 97.88 106 LEU A N 1
ATOM 937 C CA . LEU A 1 106 ? 12.029 5.535 -18.145 1.00 97.88 106 LEU A CA 1
ATOM 938 C C . LEU A 1 106 ? 12.418 5.667 -16.670 1.00 97.88 106 LEU A C 1
ATOM 940 O O . LEU A 1 106 ? 11.548 5.567 -15.803 1.00 97.88 106 LEU A O 1
ATOM 944 N N . ILE A 1 107 ? 13.697 5.926 -16.388 1.00 97.25 107 ILE A N 1
ATOM 945 C CA . ILE A 1 107 ? 14.194 6.124 -15.021 1.00 97.25 107 ILE A CA 1
ATOM 946 C C . ILE A 1 107 ? 13.530 7.345 -14.377 1.00 97.25 107 ILE A C 1
ATOM 948 O O . ILE A 1 107 ? 13.056 7.255 -13.247 1.00 97.25 107 ILE A O 1
ATOM 952 N N . GLU A 1 108 ? 13.447 8.470 -15.086 1.00 97.31 108 GLU A N 1
ATOM 953 C CA . GLU A 1 108 ? 12.796 9.688 -14.590 1.00 97.31 108 GLU A CA 1
ATOM 954 C C . GLU A 1 108 ? 11.319 9.449 -14.258 1.00 97.31 108 GLU A C 1
ATOM 956 O O . GLU A 1 108 ? 10.861 9.827 -13.178 1.00 97.31 108 GLU A O 1
ATOM 961 N N . ASN A 1 109 ? 10.590 8.755 -15.134 1.00 97.00 109 ASN A N 1
ATOM 962 C CA . ASN A 1 109 ? 9.188 8.402 -14.907 1.00 97.00 109 ASN A CA 1
ATOM 963 C C . ASN A 1 109 ? 9.009 7.487 -13.685 1.00 97.00 109 ASN A C 1
ATOM 965 O O . ASN A 1 109 ? 8.050 7.645 -12.928 1.00 97.00 109 ASN A O 1
ATOM 969 N N . GLU A 1 110 ? 9.913 6.527 -13.482 1.00 97.75 110 GLU A N 1
ATOM 970 C CA . GLU A 1 110 ? 9.891 5.635 -12.318 1.00 97.75 110 GLU A CA 1
ATOM 971 C C . GLU A 1 110 ? 10.165 6.400 -11.019 1.00 97.75 110 GLU A C 1
ATOM 973 O O . GLU A 1 110 ? 9.435 6.249 -10.040 1.00 97.75 110 GLU A O 1
ATOM 978 N N . ILE A 1 111 ? 11.170 7.281 -11.021 1.00 97.06 111 ILE A N 1
ATOM 979 C CA . ILE A 1 111 ? 11.492 8.144 -9.877 1.00 97.06 111 ILE A CA 1
ATOM 980 C C . ILE A 1 111 ? 10.296 9.034 -9.531 1.00 97.06 111 ILE A C 1
ATOM 982 O O . ILE A 1 111 ? 9.933 9.149 -8.360 1.00 97.06 111 ILE A O 1
ATOM 986 N N . GLN A 1 112 ? 9.652 9.641 -10.531 1.00 96.94 112 GLN A N 1
ATOM 987 C CA . GLN A 1 112 ? 8.466 10.471 -10.315 1.00 96.94 112 GLN A CA 1
ATOM 988 C C . GLN A 1 112 ? 7.308 9.675 -9.712 1.00 96.94 112 GLN A C 1
ATOM 990 O O . GLN A 1 112 ? 6.701 10.137 -8.744 1.00 96.94 112 GLN A O 1
ATOM 995 N N . ARG A 1 113 ? 7.029 8.473 -10.233 1.00 96.06 113 ARG A N 1
ATOM 996 C CA . ARG A 1 113 ? 5.990 7.591 -9.683 1.00 96.06 113 ARG A CA 1
ATOM 997 C C . ARG A 1 113 ? 6.280 7.215 -8.233 1.00 96.06 113 ARG A C 1
ATOM 999 O O . ARG A 1 113 ? 5.419 7.412 -7.382 1.00 96.06 113 ARG A O 1
ATOM 1006 N N . ASN A 1 114 ? 7.500 6.780 -7.929 1.00 96.81 114 ASN A N 1
ATOM 1007 C CA . ASN A 1 114 ? 7.890 6.411 -6.567 1.00 96.81 114 ASN A CA 1
ATOM 1008 C C . ASN A 1 114 ? 7.797 7.592 -5.592 1.00 96.81 114 ASN A C 1
ATOM 1010 O O . ASN A 1 114 ? 7.272 7.442 -4.489 1.00 96.81 114 ASN A O 1
ATOM 1014 N N . ASN A 1 115 ? 8.242 8.781 -6.006 1.00 96.75 115 ASN A N 1
ATOM 1015 C CA . ASN A 1 115 ? 8.127 9.993 -5.195 1.00 96.75 115 ASN A CA 1
ATOM 1016 C C . ASN A 1 115 ? 6.665 10.368 -4.928 1.00 96.75 115 ASN A C 1
ATOM 1018 O O . ASN A 1 115 ? 6.335 10.766 -3.812 1.00 96.75 115 ASN A O 1
ATOM 1022 N N . HIS A 1 116 ? 5.786 10.228 -5.925 1.00 94.75 116 HIS A N 1
ATOM 1023 C CA . HIS A 1 116 ? 4.355 10.473 -5.755 1.00 94.75 116 HIS A CA 1
ATOM 1024 C C . HIS A 1 116 ? 3.742 9.510 -4.738 1.00 94.75 116 HIS A C 1
ATOM 1026 O O . HIS A 1 116 ? 3.122 9.954 -3.774 1.00 94.75 116 HIS A O 1
ATOM 1032 N N . THR A 1 117 ? 3.980 8.205 -4.897 1.00 95.56 117 THR A N 1
ATOM 1033 C CA . THR A 1 117 ? 3.481 7.180 -3.971 1.00 95.56 117 THR A CA 1
ATOM 1034 C C . THR A 1 117 ? 3.977 7.416 -2.544 1.00 95.56 117 THR A C 1
ATOM 1036 O O . THR A 1 117 ? 3.186 7.347 -1.605 1.00 95.56 117 THR A O 1
ATOM 1039 N N . LEU A 1 118 ? 5.256 7.767 -2.368 1.00 96.00 118 LEU A N 1
ATOM 1040 C CA . LEU A 1 118 ? 5.817 8.083 -1.053 1.00 96.00 118 LEU A CA 1
ATOM 1041 C C . LEU A 1 118 ? 5.196 9.354 -0.448 1.00 96.00 118 LEU A C 1
ATOM 1043 O O . LEU A 1 118 ? 4.923 9.417 0.752 1.00 96.00 118 LEU A O 1
ATOM 1047 N N . LEU A 1 119 ? 4.956 10.386 -1.259 1.00 95.50 119 LEU A N 1
ATOM 1048 C CA . LEU A 1 119 ? 4.311 11.616 -0.803 1.00 95.50 119 LEU A CA 1
ATOM 1049 C C . LEU A 1 119 ? 2.864 11.359 -0.359 1.00 95.50 119 LEU A C 1
ATOM 1051 O O . LEU A 1 119 ? 2.419 11.899 0.651 1.00 95.50 119 LEU A O 1
ATOM 1055 N N . GLU A 1 120 ? 2.120 10.538 -1.093 1.00 93.62 120 GLU A N 1
ATOM 1056 C CA . GLU A 1 120 ? 0.752 10.163 -0.726 1.00 93.62 120 GLU A CA 1
ATOM 1057 C C . GLU A 1 120 ? 0.713 9.329 0.554 1.00 93.62 120 GLU A C 1
ATOM 1059 O O . GLU A 1 120 ? -0.066 9.635 1.460 1.00 93.62 120 GLU A O 1
ATOM 1064 N N . SER A 1 121 ? 1.593 8.331 0.685 1.00 92.12 121 SER A N 1
ATOM 1065 C CA . SER A 1 121 ? 1.655 7.506 1.894 1.00 92.12 121 SER A CA 1
ATOM 1066 C C . SER A 1 121 ? 2.047 8.331 3.121 1.00 92.12 121 SER A C 1
ATOM 1068 O O . SER A 1 121 ? 1.458 8.178 4.189 1.00 92.12 121 SER A O 1
ATOM 1070 N N . THR A 1 122 ? 3.005 9.252 2.982 1.00 93.38 122 THR A N 1
ATOM 1071 C CA . THR A 1 122 ? 3.422 10.142 4.080 1.00 93.38 122 THR A CA 1
ATOM 1072 C C . THR A 1 122 ? 2.329 11.130 4.474 1.00 93.38 122 THR A C 1
ATOM 1074 O O . THR A 1 122 ? 2.104 11.318 5.670 1.00 93.38 122 THR A O 1
ATOM 1077 N N . LYS A 1 123 ? 1.594 11.706 3.511 1.00 94.62 123 LYS A N 1
ATOM 1078 C CA . LYS A 1 123 ? 0.407 12.534 3.792 1.00 94.62 123 LYS A CA 1
ATOM 1079 C C . LYS A 1 123 ? -0.653 11.750 4.561 1.00 94.62 123 LYS A C 1
ATOM 1081 O O . LYS A 1 123 ? -1.105 12.221 5.597 1.00 94.62 123 LYS A O 1
ATOM 1086 N N . SER A 1 124 ? -0.979 10.536 4.116 1.00 90.44 124 SER A N 1
ATOM 1087 C CA . SER A 1 124 ? -1.956 9.671 4.788 1.00 90.44 124 SER A CA 1
ATOM 1088 C C . SER A 1 124 ? -1.556 9.348 6.232 1.00 90.44 124 SER A C 1
ATOM 1090 O O . SER A 1 124 ? -2.385 9.412 7.141 1.00 90.44 124 SER A O 1
ATOM 1092 N N . LEU A 1 125 ? -0.283 9.012 6.469 1.00 91.25 125 LEU A N 1
ATOM 1093 C CA . LEU A 1 125 ? 0.228 8.744 7.818 1.00 91.25 125 LEU A CA 1
ATOM 1094 C C . LEU A 1 125 ? 0.181 9.993 8.705 1.00 91.25 125 LEU A C 1
ATOM 1096 O O . LEU A 1 125 ? -0.176 9.903 9.884 1.00 91.25 125 LEU A O 1
ATOM 1100 N N . LEU A 1 126 ? 0.516 11.158 8.145 1.00 92.94 126 LEU A N 1
ATOM 1101 C CA . LEU A 1 126 ? 0.462 12.428 8.861 1.00 92.94 126 LEU A CA 1
ATOM 1102 C C . LEU A 1 126 ? -0.978 12.800 9.216 1.00 92.94 126 LEU A C 1
ATOM 1104 O O . LEU A 1 126 ? -1.233 13.170 10.359 1.00 92.94 126 LEU A O 1
ATOM 1108 N N . ASP A 1 127 ? -1.921 12.649 8.288 1.00 90.31 127 ASP A N 1
ATOM 1109 C CA . ASP A 1 127 ? -3.339 12.926 8.525 1.00 90.31 127 ASP A CA 1
ATOM 1110 C C . ASP A 1 127 ? -3.909 12.025 9.624 1.00 90.31 127 ASP A C 1
ATOM 1112 O O . ASP A 1 127 ? -4.567 12.521 10.543 1.00 90.31 127 ASP A O 1
ATOM 1116 N N . SER A 1 128 ? -3.589 10.727 9.596 1.00 86.38 128 SER A N 1
ATOM 1117 C CA . SER A 1 128 ? -3.957 9.788 10.664 1.00 86.38 128 SER A CA 1
ATOM 1118 C C . SER A 1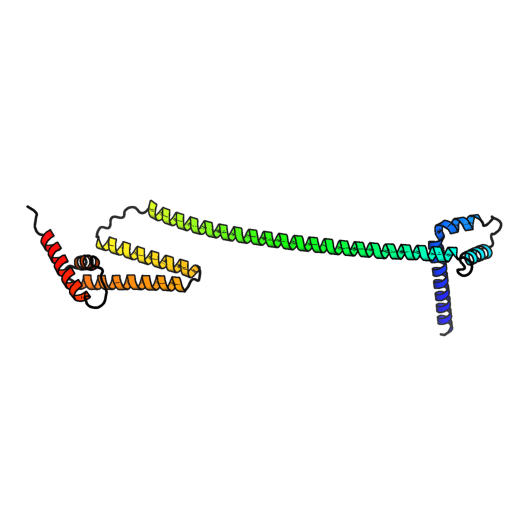 128 ? -3.366 10.210 12.016 1.00 86.38 128 SER A C 1
ATOM 1120 O O . SER A 1 128 ? -4.089 10.344 13.008 1.00 86.38 128 SER A O 1
ATOM 1122 N N . SER A 1 129 ? -2.073 10.547 12.053 1.00 85.75 129 SER A N 1
ATOM 1123 C CA . SER A 1 129 ? -1.388 11.006 13.272 1.00 85.75 129 SER A CA 1
ATOM 1124 C C . SER A 1 129 ? -1.988 12.307 13.820 1.00 85.75 129 SER A C 1
ATOM 1126 O O . SER A 1 129 ? -2.222 12.447 15.021 1.00 85.75 129 SER A O 1
ATOM 1128 N N . VAL A 1 130 ? -2.297 13.265 12.943 1.00 89.12 130 VAL A N 1
ATOM 1129 C CA . VAL A 1 130 ? -2.942 14.534 13.303 1.00 89.12 130 VAL A CA 1
ATOM 1130 C C . VAL A 1 130 ? -4.356 14.294 13.826 1.00 89.12 130 VAL A C 1
ATOM 1132 O O . VAL A 1 130 ? -4.760 14.936 14.797 1.00 89.12 130 VAL A O 1
ATOM 1135 N N . GLN A 1 131 ? -5.119 13.375 13.231 1.00 82.88 131 GLN A N 1
ATOM 1136 C CA . GLN A 1 131 ? -6.437 12.999 13.744 1.00 82.88 131 GLN A CA 1
ATOM 1137 C C . GLN A 1 131 ? -6.344 12.372 15.138 1.00 82.88 131 GLN A C 1
ATOM 1139 O O . GLN A 1 131 ? -7.119 12.754 16.017 1.00 82.88 131 GLN A O 1
ATOM 1144 N N . GLN A 1 132 ? -5.383 11.477 15.380 1.00 82.25 132 GLN A N 1
ATOM 1145 C CA . GLN A 1 132 ? -5.146 10.906 16.710 1.00 82.25 132 GLN A CA 1
ATOM 1146 C C . GLN A 1 132 ? -4.770 11.988 17.733 1.00 82.25 132 GLN A C 1
ATOM 1148 O O . GLN A 1 132 ? -5.364 12.051 18.809 1.00 82.25 132 GLN A O 1
ATOM 1153 N N . LEU A 1 133 ? -3.866 12.910 17.382 1.00 81.94 133 LEU A N 1
ATOM 1154 C CA . LEU A 1 133 ? -3.500 14.040 18.245 1.00 81.94 133 LEU A CA 1
ATOM 1155 C C . LEU A 1 133 ? -4.687 14.960 18.540 1.00 81.94 133 LEU A C 1
ATOM 1157 O O . LEU A 1 133 ? -4.836 15.419 19.670 1.00 81.94 133 LEU A O 1
ATOM 1161 N N . LYS A 1 134 ? -5.559 15.218 17.558 1.00 78.75 134 LYS A N 1
ATOM 1162 C CA . LYS A 1 134 ? -6.798 15.979 17.775 1.00 78.75 134 LYS A CA 1
ATOM 1163 C C . LYS A 1 134 ? -7.722 15.257 18.754 1.00 78.75 134 LYS A C 1
ATOM 1165 O O . LYS A 1 134 ? -8.244 15.905 19.656 1.00 78.75 134 LYS A O 1
ATOM 1170 N N . ARG A 1 135 ? -7.886 13.935 18.632 1.00 76.00 135 ARG A N 1
ATOM 1171 C CA . ARG A 1 135 ? -8.675 13.144 19.594 1.00 76.00 135 ARG A CA 1
ATOM 1172 C C . ARG A 1 135 ? -8.103 13.251 21.007 1.00 76.00 135 ARG A C 1
ATOM 1174 O O . ARG A 1 135 ? -8.868 13.480 21.931 1.00 76.00 135 ARG A O 1
ATOM 1181 N N . LEU A 1 136 ? -6.783 13.161 21.165 1.00 74.62 136 LEU A N 1
ATOM 1182 C CA . LEU A 1 136 ? -6.118 13.268 22.470 1.00 74.62 136 LEU A CA 1
ATOM 1183 C C . LEU A 1 136 ? -6.181 14.683 23.067 1.00 74.62 136 LEU A C 1
ATOM 1185 O O . LEU A 1 136 ? -6.379 14.839 24.267 1.00 74.62 136 LEU A O 1
ATOM 1189 N N . LYS A 1 137 ? -6.008 15.724 22.243 1.00 70.56 137 LYS A N 1
ATOM 1190 C CA . LYS A 1 137 ? -5.975 17.126 22.691 1.00 70.56 137 LYS A CA 1
ATOM 1191 C C . LYS A 1 137 ? -7.363 17.689 23.008 1.00 70.56 137 LYS A C 1
ATOM 1193 O O . LYS A 1 137 ? -7.476 18.538 23.886 1.00 70.56 137 LYS A O 1
ATOM 1198 N N . TYR A 1 138 ? -8.393 17.252 22.281 1.00 57.78 138 TYR A N 1
ATOM 1199 C CA . TYR A 1 138 ? -9.762 17.768 22.399 1.00 57.78 138 TYR A CA 1
ATOM 1200 C C . TYR A 1 138 ? -10.744 16.778 23.025 1.00 57.78 138 TYR A C 1
ATOM 1202 O O . TYR A 1 138 ? -11.930 17.092 23.119 1.00 57.78 138 TYR A O 1
ATOM 1210 N N . SER A 1 139 ? -10.292 15.610 23.494 1.00 60.97 139 SER A N 1
ATOM 1211 C CA . SER A 1 139 ? -11.091 14.848 24.446 1.00 60.97 139 SER A CA 1
ATOM 1212 C C . SER A 1 139 ? -11.099 15.623 25.760 1.00 60.97 139 SER A C 1
ATOM 1214 O O . SER A 1 139 ? -10.239 15.423 26.620 1.00 60.97 139 SER A O 1
ATOM 1216 N N . GLU A 1 140 ? -12.059 16.534 25.929 1.00 58.47 140 GLU A N 1
ATOM 1217 C CA . GLU A 1 140 ? -12.454 16.932 27.276 1.00 58.47 140 GLU A CA 1
ATOM 1218 C C . GLU A 1 140 ? -12.677 15.649 28.088 1.00 58.47 140 GLU A C 1
ATOM 1220 O O . GLU A 1 140 ? -13.236 14.685 27.545 1.00 58.47 140 GLU A O 1
ATOM 1225 N N . PRO A 1 141 ? -12.251 15.583 29.363 1.00 63.88 141 PRO A N 1
ATOM 1226 C CA . PRO A 1 141 ? -12.576 14.455 30.215 1.00 63.88 141 PRO A CA 1
ATOM 1227 C C . PRO A 1 141 ? -14.094 14.443 30.406 1.00 63.88 141 PRO A C 1
ATOM 1229 O O . PRO A 1 141 ? -14.634 15.053 31.329 1.00 63.88 141 PRO A O 1
ATOM 1232 N N . HIS A 1 142 ? -14.809 13.789 29.493 1.00 71.38 142 HIS A N 1
ATOM 1233 C CA . HIS A 1 142 ? -16.242 13.632 29.598 1.00 71.38 142 HIS A CA 1
ATOM 1234 C C . HIS A 1 142 ? -16.499 12.779 30.836 1.00 71.38 142 HIS A C 1
ATOM 1236 O O . HIS A 1 142 ? -16.241 11.573 30.856 1.00 71.38 142 HIS A O 1
ATOM 1242 N N . SER A 1 143 ? -16.967 13.423 31.902 1.00 78.62 143 SER A N 1
ATOM 1243 C CA . SER A 1 143 ? -17.344 12.719 33.116 1.00 78.62 143 SER A CA 1
ATOM 1244 C C . SER A 1 143 ? -18.719 12.094 32.902 1.00 78.62 143 SER A C 1
ATOM 1246 O O . SER A 1 143 ? -19.757 12.756 32.850 1.00 78.62 143 SER A O 1
ATOM 1248 N N . PHE A 1 144 ? -18.738 10.775 32.734 1.00 81.44 144 PHE A N 1
ATOM 1249 C CA . PHE A 1 144 ? -19.990 10.042 32.625 1.00 81.44 144 PHE A CA 1
ATOM 1250 C C . PHE A 1 144 ? -20.738 10.094 33.959 1.00 81.44 144 PHE A C 1
ATOM 1252 O O . PHE A 1 144 ? -20.199 9.745 35.007 1.00 81.44 144 PHE A O 1
ATOM 1259 N N . LYS A 1 145 ? -22.030 10.436 33.916 1.00 87.44 145 LYS A N 1
ATOM 1260 C CA . LYS A 1 145 ? -22.900 10.468 35.110 1.00 87.44 145 LYS A CA 1
ATOM 1261 C C . LYS A 1 145 ? -23.020 9.110 35.816 1.00 87.44 145 LYS A C 1
ATOM 1263 O O . LYS A 1 145 ? -23.301 9.055 37.008 1.00 87.44 145 LYS A O 1
ATOM 1268 N N . LYS A 1 146 ? -22.871 8.007 35.075 1.00 86.19 146 LYS A N 1
ATOM 1269 C CA . LYS A 1 146 ? -22.971 6.631 35.579 1.00 86.19 146 LYS A CA 1
ATOM 1270 C C . LYS A 1 146 ? -21.758 5.828 35.129 1.00 86.19 146 LYS A C 1
ATOM 1272 O O . LYS A 1 146 ? -21.442 5.824 33.942 1.00 86.19 146 LYS A O 1
ATOM 1277 N N . LYS A 1 147 ? -21.166 5.059 36.049 1.00 84.12 147 LYS A N 1
ATOM 1278 C CA . LYS A 1 147 ? -20.012 4.198 35.749 1.00 84.12 147 LYS A CA 1
ATOM 1279 C C . LYS A 1 147 ? -20.301 3.168 34.651 1.00 84.12 147 LYS A C 1
ATOM 1281 O O . LYS A 1 147 ? -19.491 2.984 33.757 1.00 84.12 147 LYS A O 1
ATOM 1286 N N . ALA A 1 148 ? -21.498 2.580 34.656 1.00 82.06 148 ALA A N 1
ATOM 1287 C CA . ALA A 1 148 ? -21.914 1.633 33.621 1.00 82.06 148 ALA A CA 1
ATOM 1288 C C . ALA A 1 148 ? -21.925 2.250 32.206 1.00 82.06 148 ALA A C 1
ATOM 1290 O O . ALA A 1 148 ? -21.589 1.567 31.241 1.00 82.06 148 ALA A O 1
ATOM 1291 N N . ASN A 1 149 ? -22.259 3.542 32.083 1.00 85.94 149 ASN A N 1
ATOM 1292 C CA . ASN A 1 149 ? -22.247 4.240 30.796 1.00 85.94 149 ASN A CA 1
ATOM 1293 C C . ASN A 1 149 ? -20.813 4.492 30.316 1.00 85.94 149 ASN A C 1
ATOM 1295 O O . ASN A 1 149 ? -20.541 4.332 29.132 1.00 85.94 149 ASN A O 1
ATOM 1299 N N . GLU A 1 150 ? -19.902 4.842 31.229 1.00 86.50 150 GLU A N 1
ATOM 1300 C CA . GLU A 1 150 ? -18.470 4.960 30.926 1.00 86.50 150 GLU A CA 1
ATOM 1301 C C . GLU A 1 150 ? -17.907 3.629 30.420 1.00 86.50 150 GLU A C 1
ATOM 1303 O O . GLU A 1 150 ? -17.233 3.585 29.393 1.00 86.50 150 GLU A O 1
ATOM 1308 N N . ASP A 1 151 ? -18.216 2.535 31.117 1.00 84.69 151 ASP A N 1
ATOM 1309 C CA . ASP A 1 151 ? -17.731 1.203 30.761 1.00 84.69 151 ASP A CA 1
ATOM 1310 C C . ASP A 1 151 ? -18.299 0.740 29.411 1.00 84.69 151 ASP A C 1
ATOM 1312 O O . ASP A 1 151 ? -17.580 0.128 28.619 1.00 84.69 151 ASP A O 1
ATOM 1316 N N . GLN A 1 152 ? -19.566 1.060 29.113 1.00 88.62 152 GLN A N 1
ATOM 1317 C CA . GLN A 1 152 ? -20.170 0.781 27.808 1.00 88.62 152 GLN A CA 1
ATOM 1318 C C . GLN A 1 152 ? -19.540 1.626 26.701 1.00 88.62 152 GLN A C 1
ATOM 1320 O O . GLN A 1 152 ? -19.224 1.095 25.641 1.00 88.62 152 GLN A O 1
ATOM 1325 N N . HIS A 1 153 ? -19.331 2.921 26.940 1.00 87.56 153 HIS A N 1
ATOM 1326 C CA . HIS A 1 153 ? -18.698 3.796 25.963 1.00 87.56 153 HIS A CA 1
ATOM 1327 C C . HIS A 1 153 ? -17.277 3.324 25.654 1.00 87.56 153 HIS A C 1
ATOM 1329 O O . HIS A 1 153 ? -16.933 3.160 24.491 1.00 87.56 153 HIS A O 1
ATOM 1335 N N . LYS A 1 154 ? -16.472 3.019 26.679 1.00 88.31 154 LYS A N 1
ATOM 1336 C CA . LYS A 1 154 ? -15.116 2.472 26.513 1.00 88.31 154 LYS A CA 1
ATOM 1337 C C . LYS A 1 154 ? -15.110 1.161 25.731 1.00 88.31 154 LYS A C 1
ATOM 1339 O O . LYS A 1 154 ? -14.237 0.966 24.893 1.00 88.31 154 LYS A O 1
ATOM 1344 N N . PHE A 1 155 ? -16.064 0.268 25.994 1.00 89.44 155 PHE A N 1
ATOM 1345 C CA . PHE A 1 155 ? -16.206 -0.965 25.223 1.00 89.44 155 PHE A CA 1
ATOM 1346 C C . PHE A 1 155 ? -16.550 -0.680 23.754 1.00 89.44 155 PHE A C 1
ATOM 1348 O O . PHE A 1 155 ? -15.873 -1.192 22.869 1.00 89.44 155 PHE A O 1
ATOM 1355 N N . ASN A 1 156 ? -17.534 0.186 23.492 1.00 91.62 156 ASN A N 1
ATOM 1356 C CA . ASN A 1 156 ? -17.929 0.556 22.131 1.00 91.62 156 ASN A CA 1
ATOM 1357 C C . ASN A 1 156 ? -16.776 1.211 21.362 1.00 91.62 156 ASN A C 1
ATOM 1359 O O . ASN A 1 156 ? -16.566 0.881 20.201 1.00 91.62 156 ASN A O 1
ATOM 1363 N N . THR A 1 157 ? -16.002 2.092 22.005 1.00 87.69 157 THR A N 1
ATOM 1364 C CA . THR A 1 157 ? -14.802 2.689 21.403 1.00 87.69 157 THR A CA 1
ATOM 1365 C C . THR A 1 157 ? -13.803 1.610 20.992 1.00 87.69 157 THR A C 1
ATOM 1367 O O . THR A 1 157 ? -13.385 1.601 19.844 1.00 87.69 157 THR A O 1
ATOM 1370 N N . LYS A 1 158 ? -13.510 0.634 21.865 1.00 88.69 158 LYS A N 1
ATOM 1371 C CA . LYS A 1 158 ? -12.609 -0.482 21.524 1.00 88.69 158 LYS A CA 1
ATOM 1372 C C . LYS A 1 158 ? -13.102 -1.316 20.337 1.00 88.69 158 LYS A C 1
ATOM 1374 O O . LYS A 1 158 ? -12.288 -1.754 19.531 1.00 88.69 158 LYS A O 1
ATOM 1379 N N . VAL A 1 159 ? -14.413 -1.552 20.236 1.00 89.44 159 VAL A N 1
ATOM 1380 C CA . VAL A 1 159 ? -15.004 -2.275 19.096 1.00 89.44 159 VAL A CA 1
ATOM 1381 C C . VAL A 1 159 ? -14.856 -1.462 17.810 1.00 89.44 159 VAL A C 1
ATOM 1383 O O . VAL A 1 159 ? -14.446 -2.013 16.79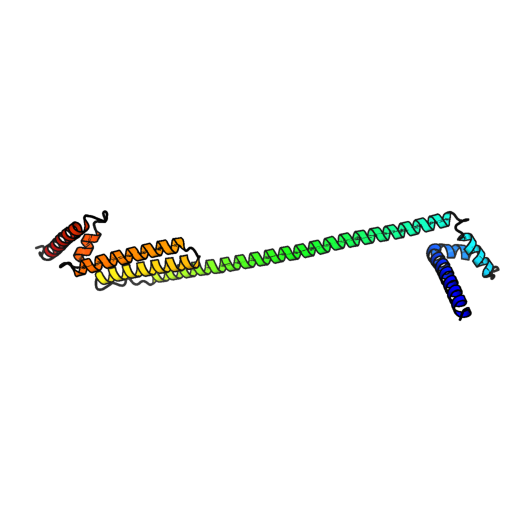5 1.00 89.44 159 VAL A O 1
ATOM 1386 N N . ILE A 1 160 ? -15.134 -0.156 17.853 1.00 87.44 160 ILE A N 1
ATOM 1387 C CA . ILE A 1 160 ? -14.955 0.742 16.702 1.00 87.44 160 ILE A CA 1
ATOM 1388 C C . ILE A 1 160 ? -13.490 0.768 16.255 1.00 87.44 160 ILE A C 1
ATOM 1390 O O . ILE A 1 160 ? -13.229 0.648 15.062 1.00 87.44 160 ILE A O 1
ATOM 1394 N N . ASP A 1 161 ? -12.548 0.877 17.193 1.00 86.81 161 ASP A N 1
ATOM 1395 C CA . ASP A 1 161 ? -11.115 0.878 16.887 1.00 86.81 161 ASP A CA 1
ATOM 1396 C C . ASP A 1 161 ? -10.687 -0.456 16.248 1.00 86.81 161 ASP A C 1
ATOM 1398 O O . ASP A 1 161 ? -10.016 -0.455 15.221 1.00 86.81 161 ASP A O 1
ATOM 1402 N N . SER A 1 162 ? -11.170 -1.592 16.768 1.00 87.94 162 SER A N 1
ATOM 1403 C CA . SER A 1 162 ? -10.890 -2.917 16.184 1.00 87.94 162 SER A CA 1
ATOM 1404 C C . SER A 1 162 ? -11.458 -3.060 14.763 1.00 87.94 162 SER A C 1
ATOM 1406 O O . SER A 1 162 ? -10.826 -3.658 13.899 1.00 87.94 162 SER A O 1
ATOM 1408 N N . LEU A 1 163 ? -12.643 -2.500 14.490 1.00 89.12 163 LEU A N 1
ATOM 1409 C CA . LEU A 1 163 ? -13.233 -2.499 13.145 1.00 89.12 163 LEU A CA 1
ATOM 1410 C C . LEU A 1 163 ? -12.477 -1.579 12.175 1.00 89.12 163 LEU A C 1
ATOM 1412 O O . LEU A 1 163 ? -12.396 -1.889 10.986 1.00 89.12 163 LEU A O 1
ATOM 1416 N N . ALA A 1 164 ? -11.918 -0.469 12.663 1.00 86.62 164 ALA A N 1
ATOM 1417 C CA . ALA A 1 164 ? -11.060 0.399 11.861 1.00 86.62 164 ALA A CA 1
ATOM 1418 C C . ALA A 1 164 ? -9.762 -0.322 11.462 1.00 86.62 164 ALA A C 1
ATOM 1420 O O . ALA A 1 164 ? -9.402 -0.297 10.289 1.00 86.62 164 ALA A O 1
ATOM 1421 N N . GLU A 1 165 ? -9.132 -1.051 12.393 1.00 85.44 165 GLU A N 1
ATOM 1422 C CA . GLU A 1 165 ? -7.966 -1.900 12.100 1.00 85.44 165 GLU A CA 1
ATOM 1423 C C . GLU A 1 165 ? -8.285 -2.944 11.016 1.00 85.44 165 GLU A C 1
ATOM 1425 O O . GLU A 1 165 ? -7.535 -3.076 10.051 1.00 85.44 165 GLU A O 1
ATOM 1430 N N . VAL A 1 166 ? -9.434 -3.629 11.106 1.00 87.88 166 VAL A N 1
ATOM 1431 C CA . VAL A 1 166 ? -9.884 -4.572 10.061 1.00 87.88 166 VAL A CA 1
ATOM 1432 C C . VAL A 1 166 ? -10.020 -3.875 8.706 1.00 87.88 166 VAL A C 1
ATOM 1434 O O . VAL A 1 166 ? -9.581 -4.415 7.692 1.00 87.88 166 VAL A O 1
ATOM 1437 N N . SER A 1 167 ? -10.615 -2.680 8.667 1.00 84.94 167 SER A N 1
ATOM 1438 C CA . SER A 1 167 ? -10.764 -1.910 7.427 1.00 84.94 167 SER A CA 1
ATOM 1439 C C . SER A 1 167 ? -9.407 -1.564 6.803 1.00 84.94 167 SER A C 1
ATOM 1441 O O . SER A 1 167 ? -9.248 -1.680 5.587 1.00 84.94 167 SER A O 1
ATOM 1443 N N . ASP A 1 168 ? -8.427 -1.179 7.621 1.00 83.19 168 ASP A N 1
ATOM 1444 C CA . ASP A 1 168 ? -7.075 -0.844 7.167 1.00 83.19 168 ASP A CA 1
ATOM 1445 C C . ASP A 1 168 ? -6.327 -2.077 6.633 1.00 83.19 168 ASP A C 1
ATOM 1447 O O . ASP A 1 168 ? -5.664 -2.004 5.596 1.00 83.19 168 ASP A O 1
ATOM 1451 N N . VAL A 1 169 ? -6.458 -3.227 7.300 1.00 85.31 169 VAL A N 1
ATOM 1452 C CA . VAL A 1 169 ? -5.858 -4.503 6.869 1.00 85.31 169 VAL A CA 1
ATOM 1453 C C . VAL A 1 169 ? -6.505 -5.008 5.570 1.00 85.31 169 VAL A C 1
ATOM 1455 O O . VAL A 1 169 ? -5.816 -5.428 4.636 1.00 85.31 169 VAL A O 1
ATOM 1458 N N . LEU A 1 170 ? -7.829 -4.885 5.437 1.00 84.56 170 LEU A N 1
ATOM 1459 C CA . LEU A 1 170 ? -8.535 -5.221 4.196 1.00 84.56 170 LEU A CA 1
ATOM 1460 C C . LEU A 1 170 ? -8.121 -4.316 3.028 1.00 84.56 170 LEU A C 1
ATOM 1462 O O . LEU A 1 170 ? -7.990 -4.804 1.903 1.00 84.56 170 LEU A O 1
ATOM 1466 N N . ALA A 1 171 ? -7.853 -3.028 3.274 1.00 81.19 171 ALA A N 1
ATOM 1467 C CA . ALA A 1 171 ? -7.336 -2.116 2.250 1.00 81.19 171 ALA A CA 1
ATOM 1468 C C . ALA A 1 171 ? -5.960 -2.557 1.711 1.00 81.19 171 ALA A C 1
ATOM 1470 O O . ALA A 1 171 ? -5.669 -2.363 0.529 1.00 81.19 171 ALA A O 1
ATOM 1471 N N . LYS A 1 172 ? -5.146 -3.221 2.543 1.00 84.94 172 LYS A N 1
ATOM 1472 C CA . LYS A 1 172 ? -3.851 -3.818 2.166 1.00 84.94 172 LYS A CA 1
ATOM 1473 C C . LYS A 1 172 ? -3.969 -5.193 1.492 1.00 84.94 172 LYS A C 1
ATOM 1475 O O . LYS A 1 172 ? -2.964 -5.728 1.036 1.00 84.94 172 LYS A O 1
ATOM 1480 N N . ARG A 1 173 ? -5.188 -5.738 1.357 1.00 82.94 173 ARG A N 1
ATOM 1481 C CA . ARG A 1 173 ? -5.497 -7.087 0.830 1.00 82.94 173 ARG A CA 1
ATOM 1482 C C . ARG A 1 173 ? -4.935 -8.244 1.671 1.00 82.94 173 ARG A C 1
ATOM 1484 O O . ARG A 1 173 ? -4.798 -9.358 1.169 1.00 82.94 173 ARG A O 1
ATOM 1491 N N . GLU A 1 174 ? -4.662 -8.008 2.949 1.00 82.31 174 GLU A N 1
ATOM 1492 C CA . GLU A 1 174 ? -4.151 -9.012 3.889 1.00 82.31 174 GLU A CA 1
ATOM 1493 C C . GLU A 1 174 ? -5.320 -9.761 4.554 1.00 82.31 174 GLU A C 1
ATOM 1495 O O . GLU A 1 174 ? -5.775 -9.446 5.650 1.00 82.31 174 GLU A O 1
ATOM 1500 N N . THR A 1 175 ? -5.875 -10.762 3.865 1.00 84.56 175 THR A N 1
ATOM 1501 C CA . THR A 1 175 ? -7.149 -11.389 4.273 1.00 84.56 175 THR A CA 1
ATOM 1502 C C . THR A 1 175 ? -7.067 -12.237 5.544 1.00 84.56 175 THR A C 1
ATOM 1504 O O . THR A 1 175 ? -8.070 -12.372 6.238 1.00 84.56 175 THR A O 1
ATOM 1507 N N . THR A 1 176 ? -5.904 -12.816 5.856 1.00 86.44 176 THR A N 1
ATOM 1508 C CA . THR A 1 176 ? -5.716 -13.663 7.047 1.00 86.44 176 THR A CA 1
ATOM 1509 C C . THR A 1 176 ? -5.679 -12.839 8.328 1.00 86.44 176 THR A C 1
ATOM 1511 O O . THR A 1 176 ? -6.374 -13.160 9.283 1.00 86.44 176 THR A O 1
ATOM 1514 N N . GLU A 1 177 ? -4.945 -11.726 8.327 1.00 84.50 177 GLU A N 1
ATOM 1515 C CA . GLU A 1 177 ? -4.876 -10.823 9.479 1.00 84.50 177 GLU A CA 1
ATOM 1516 C C . GLU A 1 177 ? -6.240 -10.160 9.725 1.00 84.50 177 GLU A C 1
ATOM 1518 O O . GLU A 1 177 ? -6.713 -10.105 10.859 1.00 84.50 177 GLU A O 1
ATOM 1523 N N . ALA A 1 178 ? -6.959 -9.778 8.663 1.00 86.88 178 ALA A N 1
ATOM 1524 C CA . ALA A 1 178 ? -8.324 -9.268 8.795 1.00 86.88 178 ALA A CA 1
ATOM 1525 C C . ALA A 1 178 ? -9.268 -10.290 9.457 1.00 86.88 178 ALA A C 1
ATOM 1527 O O . ALA A 1 178 ? -10.114 -9.913 10.271 1.00 86.88 178 ALA A O 1
ATOM 1528 N N . GLN A 1 179 ? -9.117 -11.579 9.135 1.00 88.06 179 GLN A N 1
ATOM 1529 C CA . GLN A 1 179 ? -9.898 -12.653 9.746 1.00 88.06 179 GLN A CA 1
ATOM 1530 C C . GLN A 1 179 ? -9.580 -12.814 11.240 1.00 88.06 179 GLN A C 1
ATOM 1532 O O . GLN A 1 179 ? -10.512 -12.936 12.038 1.00 88.06 179 GLN A O 1
ATOM 1537 N N . ASP A 1 180 ? -8.308 -12.740 11.634 1.00 88.88 180 ASP A N 1
ATOM 1538 C CA . ASP A 1 180 ? -7.893 -12.821 13.041 1.00 88.88 180 ASP A CA 1
ATOM 1539 C C . ASP A 1 180 ? -8.447 -11.645 13.864 1.00 88.88 180 ASP A C 1
ATOM 1541 O O . ASP A 1 180 ? -8.999 -11.834 14.955 1.00 88.88 180 ASP A O 1
ATOM 1545 N N . HIS A 1 181 ? -8.380 -10.421 13.327 1.00 87.06 181 HIS A N 1
ATOM 1546 C CA . HIS A 1 181 ? -8.970 -9.244 13.973 1.00 87.06 181 HIS A CA 1
ATOM 1547 C C . HIS A 1 181 ? -10.501 -9.355 14.097 1.00 87.06 181 HIS A C 1
ATOM 1549 O O . HIS A 1 181 ? -11.061 -8.972 15.129 1.00 87.06 181 HIS A O 1
ATOM 1555 N N . LEU A 1 182 ? -11.188 -9.925 13.098 1.00 90.56 182 LEU A N 1
ATOM 1556 C CA . LEU A 1 182 ? -12.632 -10.182 13.169 1.00 90.56 182 LEU A CA 1
ATOM 1557 C C . LEU A 1 182 ? -12.985 -11.220 14.237 1.00 90.56 182 LEU A C 1
ATOM 1559 O O . LEU A 1 182 ? -13.895 -10.972 15.027 1.00 90.56 182 LEU A O 1
ATOM 1563 N N . GLN A 1 183 ? -12.254 -12.335 14.316 1.00 91.12 183 GLN A N 1
ATOM 1564 C CA . GLN A 1 183 ? -12.466 -13.354 15.353 1.00 91.12 183 GLN A CA 1
ATOM 1565 C C . GLN A 1 183 ? -12.255 -12.784 16.758 1.00 91.12 183 GLN A C 1
ATOM 1567 O O . GLN A 1 183 ? -13.035 -13.046 17.675 1.00 91.12 183 GLN A O 1
ATOM 1572 N N . LYS A 1 184 ? -11.237 -11.936 16.930 1.00 89.31 184 LYS A N 1
ATOM 1573 C CA . LYS A 1 184 ? -11.012 -11.213 18.185 1.00 89.31 184 LYS A CA 1
ATOM 1574 C C . LYS A 1 184 ? -12.183 -10.284 18.523 1.00 89.31 184 LYS A C 1
ATOM 1576 O O . LYS A 1 184 ? -12.619 -10.248 19.675 1.00 89.31 184 LYS A O 1
ATOM 1581 N N . GLY A 1 185 ? -12.715 -9.562 17.535 1.00 89.62 185 GLY A N 1
ATOM 1582 C CA . GLY A 1 185 ? -13.903 -8.718 17.691 1.00 89.62 185 GLY A CA 1
ATOM 1583 C C . GLY A 1 185 ? -15.155 -9.514 18.075 1.00 89.62 185 GLY A C 1
ATOM 1584 O O . GLY A 1 185 ? -15.881 -9.121 18.990 1.00 89.62 185 GLY A O 1
ATOM 1585 N N . GLU A 1 186 ? -15.372 -10.663 17.435 1.00 91.25 186 GLU A N 1
ATOM 1586 C CA . GLU A 1 186 ? -16.458 -11.595 17.752 1.00 91.25 186 GLU A CA 1
ATOM 1587 C C . GLU A 1 186 ? -16.348 -12.112 19.192 1.00 91.25 186 GLU A C 1
ATOM 1589 O O . GLU A 1 186 ? -17.315 -12.043 19.953 1.00 91.25 186 GLU A O 1
ATOM 1594 N N . HIS A 1 187 ? -15.154 -12.534 19.615 1.00 90.19 187 HIS A N 1
ATOM 1595 C CA . HIS A 1 187 ? -14.906 -12.971 20.987 1.00 90.19 187 HIS A CA 1
ATOM 1596 C C . HIS A 1 187 ? -15.206 -11.862 22.010 1.00 90.19 187 HIS A C 1
ATOM 1598 O O . HIS A 1 187 ? -15.902 -12.098 22.998 1.00 90.19 187 HIS A O 1
ATOM 1604 N N . MET A 1 188 ? -14.769 -10.622 21.753 1.00 89.75 188 MET A N 1
ATOM 1605 C CA . MET A 1 188 ? -15.064 -9.476 22.625 1.00 89.75 188 MET A CA 1
ATOM 1606 C C . MET A 1 188 ? -16.568 -9.205 22.767 1.00 89.75 188 MET A C 1
ATOM 1608 O O . MET A 1 188 ? -17.031 -8.843 23.855 1.00 89.75 188 MET A O 1
ATOM 1612 N N . LEU A 1 189 ? -17.333 -9.357 21.682 1.00 93.12 189 LEU A N 1
ATOM 1613 C CA . LEU A 1 189 ? -18.787 -9.193 21.687 1.00 93.12 189 LEU A CA 1
ATOM 1614 C C . LEU A 1 189 ? -19.482 -10.327 22.441 1.00 93.12 189 LEU A C 1
ATOM 1616 O O . LEU A 1 189 ? -20.344 -10.045 23.276 1.00 93.12 189 LEU A O 1
ATOM 1620 N N . ASN A 1 190 ? -19.067 -11.575 22.224 1.00 91.19 190 ASN A N 1
ATOM 1621 C CA . ASN A 1 190 ? -19.595 -12.737 22.941 1.00 91.19 190 ASN A CA 1
ATOM 1622 C C . ASN A 1 190 ? -19.359 -12.619 24.450 1.00 91.19 190 ASN A C 1
ATOM 1624 O O . ASN A 1 190 ? -20.300 -12.746 25.239 1.00 91.19 190 ASN A O 1
ATOM 1628 N N . GLU A 1 191 ? -18.146 -12.245 24.857 1.00 90.44 191 GLU A N 1
ATOM 1629 C CA . GLU A 1 191 ? -17.829 -11.977 26.259 1.00 90.44 191 GLU A CA 1
ATOM 1630 C C . GLU A 1 191 ? -18.694 -10.849 26.824 1.00 90.44 191 GLU A C 1
ATOM 1632 O O . GLU A 1 191 ? -19.225 -10.937 27.935 1.00 90.44 191 GLU A O 1
ATOM 1637 N N . ARG A 1 192 ? -18.905 -9.759 26.078 1.00 91.56 192 ARG A N 1
ATOM 1638 C CA . ARG A 1 192 ? -19.786 -8.679 26.543 1.00 91.56 192 ARG A CA 1
ATOM 1639 C C . ARG A 1 192 ? -21.235 -9.144 26.683 1.00 91.56 192 ARG A C 1
ATOM 1641 O O . ARG A 1 192 ? -21.866 -8.780 27.677 1.00 91.56 192 ARG A O 1
ATOM 1648 N N . GLN A 1 193 ? -21.738 -9.950 25.752 1.00 92.00 193 GLN A N 1
ATOM 1649 C CA . GLN A 1 193 ? -23.090 -10.502 25.798 1.00 92.00 193 GLN A CA 1
ATOM 1650 C C . GLN A 1 193 ? -23.280 -11.409 27.021 1.00 92.00 193 GLN A C 1
ATOM 1652 O O . GLN A 1 193 ? -24.270 -11.269 27.742 1.00 92.00 193 GLN A O 1
ATOM 1657 N N . LYS A 1 194 ? -22.290 -12.256 27.330 1.00 91.06 194 LYS A N 1
ATOM 1658 C CA . LYS A 1 194 ? -22.249 -13.079 28.549 1.00 91.06 194 LYS A CA 1
ATOM 1659 C C . LYS A 1 194 ? -22.350 -12.224 29.813 1.00 91.06 194 LYS A C 1
ATOM 1661 O O . LYS A 1 194 ? -23.171 -12.491 30.689 1.00 91.06 194 LYS A O 1
ATOM 1666 N N . HIS A 1 195 ? -21.577 -11.140 29.883 1.00 90.56 195 HIS A N 1
ATOM 1667 C CA . HIS A 1 195 ? -21.624 -10.205 31.007 1.00 90.56 195 HIS A CA 1
ATOM 1668 C C . HIS A 1 195 ? -22.980 -9.497 31.155 1.00 90.56 195 HIS A C 1
ATOM 1670 O O . HIS A 1 195 ? -23.429 -9.291 32.280 1.00 90.56 195 HIS A O 1
ATOM 1676 N N . ILE A 1 196 ? -23.637 -9.129 30.051 1.00 90.69 196 ILE A N 1
ATOM 1677 C CA . ILE A 1 196 ? -24.974 -8.514 30.083 1.00 90.69 196 ILE A CA 1
ATOM 1678 C C . ILE A 1 196 ? -25.997 -9.504 30.645 1.00 90.69 196 ILE A C 1
ATOM 1680 O O . ILE A 1 196 ? -26.738 -9.151 31.557 1.00 90.69 196 ILE A O 1
ATOM 1684 N N . LEU A 1 197 ? -25.988 -10.751 30.165 1.00 91.69 197 LEU A N 1
ATOM 1685 C CA . LEU A 1 197 ? -26.880 -11.802 30.662 1.00 91.69 197 LEU A CA 1
ATOM 1686 C C . LEU A 1 197 ? -26.649 -12.104 32.150 1.00 91.69 197 LEU A C 1
ATOM 1688 O O . LEU A 1 197 ? -27.608 -12.307 32.890 1.00 91.69 197 LEU A O 1
ATOM 1692 N N . LEU A 1 198 ? -25.394 -12.102 32.610 1.00 89.06 198 LEU A N 1
ATOM 1693 C CA . LEU A 1 198 ? -25.068 -12.263 34.029 1.00 89.06 198 LEU A CA 1
ATOM 1694 C C . LEU A 1 198 ? -25.585 -11.088 34.874 1.00 89.06 198 LEU A C 1
ATOM 1696 O O . LEU A 1 198 ? -26.123 -11.300 35.960 1.00 89.06 198 LEU A O 1
ATOM 1700 N N . ALA A 1 199 ? -25.439 -9.854 34.387 1.00 89.38 199 ALA A N 1
ATOM 1701 C CA . ALA A 1 199 ? -25.976 -8.680 35.070 1.00 89.38 199 ALA A CA 1
ATOM 1702 C C . ALA A 1 199 ? -27.512 -8.683 35.124 1.00 89.38 199 ALA A C 1
ATOM 1704 O O . ALA A 1 199 ? -28.070 -8.191 36.097 1.00 89.38 199 ALA A O 1
ATOM 1705 N N . ASP A 1 200 ? -28.188 -9.208 34.106 1.00 90.69 200 ASP A N 1
ATOM 1706 C CA . ASP A 1 200 ? -29.653 -9.276 34.072 1.00 90.69 200 ASP A CA 1
ATOM 1707 C C . ASP A 1 200 ? -30.206 -10.331 35.043 1.00 90.69 200 ASP A C 1
ATOM 1709 O O . ASP A 1 200 ? -31.156 -10.075 35.779 1.00 90.69 200 ASP A O 1
ATOM 1713 N N . LYS A 1 201 ? -29.555 -11.500 35.115 1.00 89.94 201 LYS A N 1
ATOM 1714 C CA . LYS A 1 201 ? -29.972 -12.607 35.992 1.00 89.94 201 LYS A CA 1
ATOM 1715 C C . LYS A 1 201 ? -29.652 -12.387 37.472 1.00 89.94 201 LYS A C 1
ATOM 1717 O O . LYS A 1 201 ? -30.330 -12.950 38.326 1.00 89.94 201 LYS A O 1
ATOM 1722 N N . SER A 1 202 ? -28.602 -11.631 37.785 1.00 88.69 202 SER A N 1
ATOM 1723 C CA . SER A 1 202 ? -28.117 -11.480 39.158 1.00 88.69 202 SER A CA 1
ATOM 1724 C C . SER A 1 202 ? -28.821 -10.350 39.916 1.00 88.69 202 SER A C 1
ATOM 1726 O O . SER A 1 202 ? -28.877 -9.215 39.445 1.00 88.69 202 SER A O 1
ATOM 1728 N N . GLU A 1 203 ? -29.226 -10.593 41.168 1.00 87.50 203 GLU A N 1
ATOM 1729 C CA . GLU A 1 203 ? -29.840 -9.575 42.050 1.00 87.50 203 GLU A CA 1
ATOM 1730 C C . GLU A 1 203 ? -28.937 -8.348 42.314 1.00 87.50 203 GLU A C 1
ATOM 1732 O O . GLU A 1 203 ? -29.395 -7.253 42.677 1.00 87.50 203 GLU A O 1
ATOM 1737 N N . PHE A 1 204 ? -27.620 -8.518 42.159 1.00 86.12 204 PHE A N 1
ATOM 1738 C CA . PHE A 1 204 ? -26.620 -7.464 42.356 1.00 86.12 204 PHE A CA 1
ATOM 1739 C C . PHE A 1 204 ? -26.158 -6.822 41.038 1.00 86.12 204 PHE A C 1
ATOM 1741 O O . PHE A 1 204 ? -25.359 -5.877 41.059 1.00 86.12 204 PHE A O 1
ATOM 1748 N N . GLY A 1 205 ? -26.690 -7.277 39.901 1.00 88.62 205 GLY A N 1
ATOM 1749 C CA . GLY A 1 205 ? -26.461 -6.716 38.576 1.00 88.62 205 GLY A CA 1
ATOM 1750 C C . GLY A 1 205 ? -24.988 -6.623 38.180 1.00 88.62 205 GLY A C 1
ATOM 1751 O O . GLY A 1 205 ? -24.202 -7.553 38.354 1.00 88.62 205 GLY A O 1
ATOM 1752 N N . TRP A 1 206 ? -24.577 -5.451 37.686 1.00 89.12 206 TRP A N 1
ATOM 1753 C CA . TRP A 1 206 ? -23.192 -5.179 37.271 1.00 89.12 206 TRP A CA 1
ATOM 1754 C C . TRP A 1 206 ? -22.144 -5.324 38.389 1.00 89.12 206 TRP A C 1
ATOM 1756 O O . TRP A 1 206 ? -20.960 -5.463 38.083 1.00 89.12 206 TRP A O 1
ATOM 1766 N N . ALA A 1 207 ? -22.540 -5.321 39.668 1.00 86.56 207 ALA A N 1
ATOM 1767 C CA . ALA A 1 207 ? -21.606 -5.589 40.764 1.00 86.56 207 ALA A CA 1
ATOM 1768 C C . ALA A 1 207 ? -21.109 -7.045 40.735 1.00 86.56 207 ALA A C 1
ATOM 1770 O O . ALA A 1 207 ? -19.917 -7.283 40.922 1.00 86.56 207 ALA A O 1
ATOM 1771 N N . THR A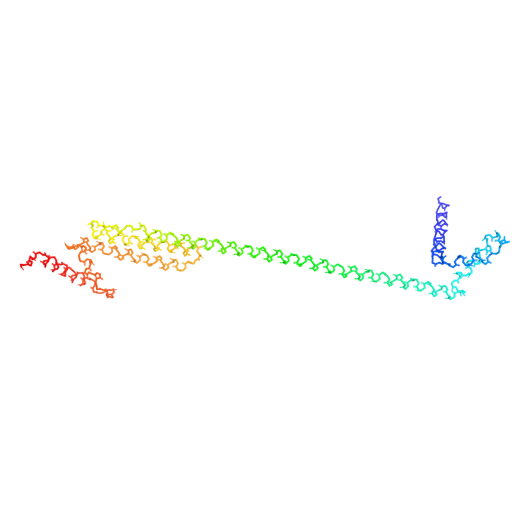 1 208 ? -21.992 -7.997 40.414 1.00 87.94 208 THR A N 1
ATOM 1772 C CA . THR A 1 208 ? -21.639 -9.410 40.207 1.00 87.94 208 THR A CA 1
ATOM 1773 C C . THR A 1 208 ? -20.671 -9.558 39.042 1.00 87.94 208 THR A C 1
ATOM 1775 O O . THR A 1 208 ? -19.629 -10.188 39.180 1.00 87.94 208 THR A O 1
ATOM 1778 N N . VAL A 1 209 ? -20.949 -8.889 37.919 1.00 88.31 209 VAL A N 1
ATOM 1779 C CA . VAL A 1 209 ? -20.067 -8.886 36.740 1.00 88.31 209 VAL A CA 1
ATOM 1780 C C . VAL A 1 209 ? -18.674 -8.343 37.064 1.00 88.31 209 VAL A C 1
ATOM 1782 O O . VAL A 1 209 ? -17.676 -8.866 36.575 1.00 88.31 209 VAL A O 1
ATOM 1785 N N . HIS A 1 210 ? -18.580 -7.295 37.883 1.00 87.50 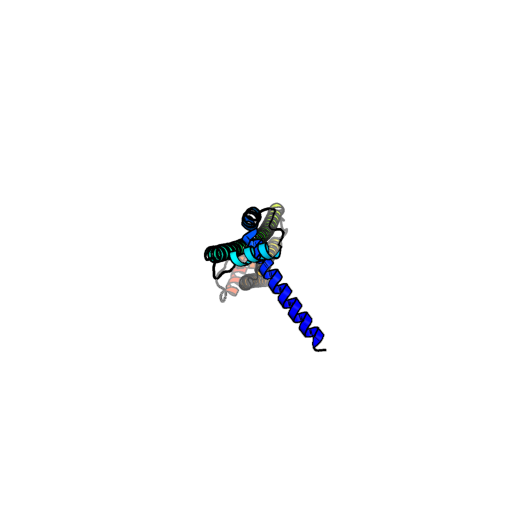210 HIS A N 1
ATOM 1786 C CA . HIS A 1 210 ? -17.289 -6.726 38.259 1.00 87.50 210 HIS A CA 1
ATOM 1787 C C . HIS A 1 210 ? -16.446 -7.708 39.084 1.00 87.50 210 HIS A C 1
ATOM 1789 O O . HIS A 1 210 ? -15.251 -7.845 38.834 1.00 87.50 210 HIS A O 1
ATOM 1795 N N . GLU A 1 211 ? -17.063 -8.431 40.022 1.00 85.88 211 GLU A N 1
ATOM 1796 C CA . GLU A 1 211 ? -16.391 -9.485 40.795 1.00 85.88 211 GLU A CA 1
ATOM 1797 C C . GLU A 1 211 ? -16.075 -10.726 39.951 1.00 85.88 211 GLU A C 1
ATOM 1799 O O . GLU A 1 211 ? -15.048 -11.369 40.159 1.00 85.88 211 GLU A O 1
ATOM 1804 N N . TYR A 1 212 ? -16.921 -11.039 38.971 1.00 85.75 212 TYR A N 1
ATOM 1805 C CA . TYR A 1 212 ? -16.700 -12.115 38.009 1.00 85.75 212 TYR A CA 1
ATOM 1806 C C . TYR A 1 212 ? -15.455 -11.854 37.146 1.00 85.75 212 TYR A C 1
ATOM 1808 O O . TYR A 1 212 ? -14.615 -12.737 37.006 1.00 85.75 212 TYR A O 1
ATOM 1816 N N . LYS A 1 213 ? -15.276 -10.619 36.659 1.00 85.44 213 LYS A N 1
ATOM 1817 C CA . LYS A 1 213 ? -14.116 -10.204 35.846 1.00 85.44 213 LYS A CA 1
ATOM 1818 C C . LYS A 1 213 ? -12.784 -10.155 36.594 1.00 85.44 213 LYS A C 1
ATOM 1820 O O . LYS A 1 213 ? -11.740 -10.201 35.963 1.00 85.44 213 LYS A O 1
ATOM 1825 N N . LYS A 1 214 ? -12.786 -10.033 37.926 1.00 80.75 214 LYS A N 1
ATOM 1826 C CA . LYS A 1 214 ? -11.546 -9.956 38.725 1.00 80.75 214 LYS A CA 1
ATOM 1827 C C . LYS A 1 214 ? -10.769 -11.272 38.793 1.00 80.75 214 LYS A C 1
ATOM 1829 O O . LYS A 1 214 ? -9.634 -11.272 39.260 1.00 80.75 214 LYS A O 1
ATOM 1834 N N . HIS A 1 215 ? -11.378 -12.385 38.392 1.00 66.00 215 HIS A N 1
ATOM 1835 C CA . HIS A 1 215 ? -10.805 -13.716 38.545 1.00 66.00 215 HIS A CA 1
ATOM 1836 C C . HIS A 1 215 ? -10.822 -14.463 37.205 1.00 66.00 215 HIS A C 1
ATOM 1838 O O . HIS A 1 215 ? -11.713 -15.270 36.949 1.00 66.00 215 HIS A O 1
ATOM 1844 N N . GLU A 1 216 ? -9.831 -14.173 36.357 1.00 53.97 216 GLU A N 1
ATOM 1845 C CA . GLU A 1 216 ? -9.587 -14.855 35.080 1.00 53.97 216 GLU A CA 1
ATOM 1846 C C . GLU A 1 216 ? -8.792 -16.152 35.305 1.00 53.97 216 GLU A C 1
ATOM 1848 O O . GLU A 1 216 ? -7.580 -16.112 35.490 1.00 53.97 216 GLU A O 1
ATOM 1853 N N . LEU A 1 217 ? -9.464 -17.309 35.295 1.00 51.91 217 LEU A N 1
ATOM 1854 C CA . LEU A 1 217 ? -8.848 -18.619 35.038 1.00 51.91 217 LEU A CA 1
ATOM 1855 C C . LEU A 1 217 ? -9.834 -19.511 34.255 1.00 51.91 217 LEU A C 1
ATOM 1857 O O . LEU A 1 217 ? -11.029 -19.472 34.548 1.00 51.91 217 LEU A O 1
ATOM 1861 N N . GLY A 1 218 ? -9.272 -20.257 33.288 1.00 51.88 218 GLY A N 1
ATOM 1862 C CA . GLY A 1 218 ? -9.765 -21.374 32.447 1.00 51.88 218 GLY A CA 1
ATOM 1863 C C . GLY A 1 218 ? -11.263 -21.701 32.362 1.00 51.88 218 GLY A C 1
ATOM 1864 O O . GLY A 1 218 ? -11.942 -21.879 33.370 1.00 51.88 218 GLY A O 1
ATOM 1865 N N . GLU A 1 219 ? -11.751 -21.839 31.131 1.00 54.06 219 GLU A N 1
ATOM 1866 C CA . GLU A 1 219 ? -13.160 -21.849 30.738 1.00 54.06 219 GLU A CA 1
ATOM 1867 C C . GLU A 1 219 ? -13.674 -23.251 30.387 1.00 54.06 219 GLU A C 1
ATOM 1869 O O . GLU A 1 219 ? -13.524 -23.655 29.245 1.00 54.06 219 GLU A O 1
ATOM 1874 N N . ASP A 1 220 ? -14.316 -23.963 31.329 1.00 50.34 220 ASP A N 1
ATOM 1875 C CA . ASP A 1 220 ? -15.206 -25.098 30.985 1.00 50.34 220 ASP A CA 1
ATOM 1876 C C . ASP A 1 220 ? -15.940 -25.789 32.158 1.00 50.34 220 ASP A C 1
ATOM 1878 O O . ASP A 1 220 ? -17.027 -26.318 31.940 1.00 50.34 220 ASP A O 1
ATOM 1882 N N . SER A 1 221 ? -15.449 -25.766 33.409 1.00 52.00 221 SER A N 1
ATOM 1883 C CA . SER A 1 221 ? -16.118 -26.498 34.522 1.00 52.00 221 SER A CA 1
ATOM 1884 C C . SER A 1 221 ? -16.443 -25.679 35.780 1.00 52.00 221 SER A C 1
ATOM 1886 O O . SER A 1 221 ? -17.185 -26.151 36.645 1.00 52.00 221 SER A O 1
ATOM 1888 N N . GLU A 1 222 ? -15.906 -24.469 35.929 1.00 66.06 222 GLU A N 1
ATOM 1889 C CA . GLU A 1 222 ? -15.989 -23.698 37.184 1.00 66.06 222 GLU A CA 1
ATOM 1890 C C . GLU A 1 222 ? -16.882 -22.451 37.084 1.00 66.06 222 GLU A C 1
ATOM 1892 O O . GLU A 1 222 ? -16.971 -21.673 38.035 1.00 66.06 222 GLU A O 1
ATOM 1897 N N . ASP A 1 223 ? -17.568 -22.246 35.958 1.00 72.19 223 ASP A N 1
ATOM 1898 C CA . ASP A 1 223 ? -18.209 -20.961 35.663 1.00 72.19 223 ASP A CA 1
ATOM 1899 C C . ASP A 1 223 ? -19.458 -20.703 36.528 1.00 72.19 223 ASP A C 1
ATOM 1901 O O . ASP A 1 223 ? -19.623 -19.612 37.074 1.00 72.19 223 ASP A O 1
ATOM 1905 N N . GLU A 1 224 ? -20.278 -21.726 36.791 1.00 75.06 224 GLU A N 1
ATOM 1906 C CA . GLU A 1 224 ? -21.410 -21.621 37.730 1.00 75.06 224 GLU A CA 1
ATOM 1907 C C . GLU A 1 224 ? -20.943 -21.340 39.166 1.00 75.06 224 GLU A C 1
ATOM 1909 O O . GLU A 1 224 ? -21.457 -20.447 39.847 1.00 75.06 224 GLU A O 1
ATOM 1914 N N . LYS A 1 225 ? -19.902 -22.050 39.623 1.00 79.69 225 LYS A N 1
ATOM 1915 C CA . LYS A 1 225 ? -19.287 -21.811 40.938 1.00 79.69 225 LYS A CA 1
ATOM 1916 C C . LYS A 1 225 ? -18.678 -20.410 41.015 1.00 79.69 225 LYS A C 1
ATOM 1918 O O . LYS A 1 225 ? -18.709 -19.783 42.079 1.00 79.69 225 LYS A O 1
ATOM 1923 N N . ARG A 1 226 ? -18.129 -19.897 39.909 1.00 79.69 226 ARG A N 1
ATOM 1924 C CA . ARG A 1 226 ? -17.585 -18.537 39.807 1.00 79.69 226 ARG A CA 1
ATOM 1925 C C . ARG A 1 226 ? -18.685 -17.495 39.930 1.00 79.69 226 ARG A C 1
ATOM 1927 O O . ARG A 1 226 ? -18.511 -16.552 40.704 1.00 79.69 226 ARG A O 1
ATOM 1934 N N . ILE A 1 227 ? -19.810 -17.691 39.243 1.00 82.50 227 ILE A N 1
ATOM 1935 C CA . ILE A 1 227 ? -20.989 -16.825 39.348 1.00 82.50 227 ILE A CA 1
ATOM 1936 C C . ILE A 1 227 ? -21.457 -16.767 40.804 1.00 82.50 227 ILE A C 1
ATOM 1938 O O . ILE A 1 227 ? -21.483 -15.680 41.381 1.00 82.50 227 ILE A O 1
ATOM 1942 N N . LEU A 1 228 ? -21.661 -17.914 41.458 1.00 82.31 228 LEU A N 1
ATOM 1943 C CA . LEU A 1 228 ? -22.082 -17.963 42.862 1.00 82.31 228 LEU A CA 1
ATOM 1944 C C . LEU A 1 228 ? -21.101 -17.232 43.799 1.00 82.31 228 LEU A C 1
ATOM 1946 O O . LEU A 1 228 ? -21.501 -16.409 44.625 1.00 82.31 228 LEU A O 1
ATOM 1950 N N . LYS A 1 229 ? -19.789 -17.469 43.650 1.00 84.31 229 LYS A N 1
ATOM 1951 C CA . LYS A 1 229 ? -18.754 -16.762 44.433 1.00 84.31 229 LYS A CA 1
ATOM 1952 C C . LYS A 1 229 ? -18.755 -15.257 44.160 1.00 84.31 229 LYS A C 1
ATOM 1954 O O . LYS A 1 229 ? -18.489 -14.467 45.068 1.00 84.31 229 LYS A O 1
ATOM 1959 N N . SER A 1 230 ? -18.995 -14.842 42.919 1.00 82.94 230 SER A N 1
ATOM 1960 C CA . SER A 1 230 ? -19.081 -13.425 42.556 1.00 82.94 230 SER A CA 1
ATOM 1961 C C . SER A 1 230 ? -20.321 -12.754 43.156 1.00 82.94 230 SER A C 1
ATOM 1963 O O . SER A 1 230 ? -20.201 -11.650 43.680 1.00 82.94 230 SER A O 1
ATOM 1965 N N . GLU A 1 231 ? -21.462 -13.446 43.219 1.00 85.06 231 GLU A N 1
ATOM 1966 C CA . GLU A 1 231 ? -22.680 -12.949 43.872 1.00 85.06 231 GLU A CA 1
ATOM 1967 C C . GLU A 1 231 ? -22.515 -12.807 45.383 1.00 85.06 231 GLU A C 1
ATOM 1969 O O . GLU A 1 231 ? -22.868 -11.772 45.947 1.00 85.06 231 GLU A O 1
ATOM 1974 N N . ILE A 1 232 ? -21.909 -13.798 46.048 1.00 85.00 232 ILE A N 1
ATOM 1975 C CA . ILE A 1 232 ? -21.611 -13.730 47.488 1.00 85.00 232 ILE A CA 1
ATOM 1976 C C . ILE A 1 232 ? -20.722 -12.515 47.793 1.00 85.00 232 ILE A C 1
ATOM 1978 O O . ILE A 1 232 ? -20.980 -11.770 48.742 1.00 85.00 232 ILE A O 1
ATOM 1982 N N . ARG A 1 233 ? -19.696 -12.271 46.967 1.00 85.38 233 ARG A N 1
ATOM 1983 C CA . ARG A 1 233 ? -18.797 -11.115 47.117 1.00 85.38 233 ARG A CA 1
ATOM 1984 C C . ARG A 1 233 ? -19.499 -9.789 46.836 1.00 85.38 233 ARG A C 1
ATOM 1986 O O . ARG A 1 233 ? -19.338 -8.846 47.613 1.00 85.38 233 ARG A O 1
ATOM 1993 N N . ALA A 1 234 ? -20.326 -9.719 45.796 1.00 85.31 234 ALA A N 1
ATOM 1994 C CA . ALA A 1 234 ? -21.130 -8.538 45.493 1.00 85.31 234 ALA A CA 1
ATOM 1995 C C . ALA A 1 234 ? -22.119 -8.218 46.631 1.00 85.31 234 ALA A C 1
ATOM 1997 O O . ALA A 1 234 ? -22.251 -7.058 47.038 1.00 85.31 234 ALA A O 1
ATOM 1998 N N . LYS A 1 235 ? -22.748 -9.249 47.213 1.00 87.00 235 LYS A N 1
ATOM 1999 C CA . LYS A 1 235 ? -23.616 -9.142 48.393 1.00 87.00 235 LYS A CA 1
ATOM 2000 C C . LYS A 1 235 ? -22.864 -8.579 49.595 1.00 87.00 235 LYS A C 1
ATOM 2002 O O . LYS A 1 235 ? -23.332 -7.607 50.187 1.00 87.00 235 LYS A O 1
ATOM 2007 N N . ALA A 1 236 ? -21.694 -9.137 49.914 1.00 82.56 236 ALA A N 1
ATOM 2008 C CA . ALA A 1 236 ? -20.855 -8.684 51.024 1.00 82.56 236 ALA A CA 1
ATOM 2009 C C . ALA A 1 236 ? -20.419 -7.216 50.866 1.00 82.56 236 ALA A C 1
ATOM 2011 O O . ALA A 1 236 ? -20.441 -6.447 51.826 1.00 82.56 236 ALA A O 1
ATOM 2012 N N . GLN A 1 237 ? -20.087 -6.782 49.646 1.00 80.50 237 GLN A N 1
ATOM 2013 C CA . GLN A 1 237 ? -19.747 -5.381 49.379 1.00 80.50 237 GLN A CA 1
ATOM 2014 C C . GLN A 1 237 ? -20.948 -4.442 49.529 1.00 80.50 237 GLN A C 1
ATOM 2016 O O . GLN A 1 237 ? -20.804 -3.341 50.070 1.00 80.50 237 GLN A O 1
ATOM 2021 N N . ARG A 1 238 ? -22.146 -4.859 49.092 1.00 77.44 238 ARG A N 1
ATOM 2022 C CA . ARG A 1 238 ? -23.378 -4.081 49.305 1.00 77.44 238 ARG A CA 1
ATOM 2023 C C . ARG A 1 238 ? -23.738 -3.973 50.786 1.00 77.44 238 ARG A C 1
ATOM 2025 O O . ARG A 1 238 ? -24.136 -2.892 51.214 1.00 77.44 238 ARG A O 1
ATOM 2032 N N . SER A 1 239 ? -23.609 -5.051 51.560 1.00 72.44 239 SER A N 1
ATOM 2033 C CA . SER A 1 239 ? -23.892 -5.025 53.001 1.00 72.44 239 SER A CA 1
ATOM 2034 C C . SER A 1 239 ? -22.863 -4.193 53.763 1.00 72.44 239 SER A C 1
ATOM 2036 O O . SER A 1 239 ? -23.248 -3.404 54.618 1.00 72.44 239 SER A O 1
ATOM 2038 N N . HIS A 1 240 ? -21.579 -4.276 53.404 1.00 68.12 240 HIS A N 1
ATOM 2039 C CA . HIS A 1 240 ? -20.521 -3.482 54.035 1.00 68.12 240 HIS A CA 1
ATOM 2040 C C . HIS A 1 240 ? -20.666 -1.973 53.762 1.00 68.12 240 HIS A C 1
ATOM 2042 O O . HIS A 1 240 ? -20.420 -1.165 54.649 1.00 68.12 240 HIS A O 1
ATOM 2048 N N . LYS A 1 241 ? -21.149 -1.575 52.574 1.00 64.00 241 LYS A N 1
ATOM 2049 C CA . LYS A 1 241 ? -21.469 -0.167 52.255 1.00 64.00 241 LYS A CA 1
ATOM 2050 C C . LYS A 1 241 ? -22.676 0.400 53.012 1.00 64.00 241 LYS A C 1
ATOM 2052 O O . LYS A 1 241 ? -22.822 1.617 53.057 1.00 64.00 241 LYS A O 1
ATOM 2057 N N . ARG A 1 242 ? -23.559 -0.450 53.549 1.00 60.06 242 ARG A N 1
ATOM 2058 C CA . ARG A 1 242 ? -24.767 -0.033 54.286 1.00 60.06 242 ARG A CA 1
ATOM 2059 C C . ARG A 1 242 ? -24.533 0.180 55.781 1.00 60.06 242 ARG A C 1
ATOM 2061 O O . ARG A 1 242 ? -25.402 0.749 56.429 1.00 60.06 242 ARG A O 1
ATOM 2068 N N . ILE A 1 243 ? -23.399 -0.262 56.323 1.00 49.31 243 ILE A N 1
ATOM 2069 C CA . ILE A 1 243 ? -23.047 -0.053 57.729 1.00 49.31 243 ILE A CA 1
ATOM 2070 C C . ILE A 1 243 ? -22.352 1.314 57.826 1.00 49.31 243 ILE A C 1
ATOM 2072 O O . ILE A 1 243 ? -21.275 1.468 57.240 1.00 49.31 243 ILE A O 1
ATOM 2076 N N . PRO A 1 244 ? -22.928 2.319 58.515 1.00 47.22 244 PRO A N 1
ATOM 2077 C CA . PRO A 1 244 ? -22.211 3.553 58.797 1.00 47.22 244 PRO A CA 1
ATOM 2078 C C . PRO A 1 244 ? -20.995 3.186 59.645 1.00 47.22 244 PRO A C 1
ATOM 2080 O O . PRO A 1 244 ? -21.138 2.540 60.683 1.00 47.22 244 PRO A O 1
ATOM 2083 N N . ARG A 1 245 ? -19.796 3.557 59.194 1.00 53.09 245 ARG A N 1
ATOM 2084 C CA . ARG A 1 245 ? -18.639 3.570 60.089 1.00 53.09 245 ARG A CA 1
ATOM 2085 C C . ARG A 1 245 ? -18.911 4.693 61.088 1.00 53.09 245 ARG A C 1
ATOM 2087 O O . ARG A 1 245 ? -18.926 5.851 60.676 1.00 53.09 245 ARG A O 1
ATOM 2094 N N . GLY A 1 246 ? -19.273 4.311 62.312 1.00 44.91 246 GLY A N 1
ATOM 2095 C CA . GLY A 1 246 ? -19.385 5.224 63.448 1.00 44.91 246 GLY A CA 1
ATOM 2096 C C . GLY A 1 246 ? -18.043 5.841 63.800 1.00 44.91 246 GLY A C 1
ATOM 2097 O O . GLY A 1 246 ? -17.008 5.214 63.469 1.00 44.91 246 GLY A O 1
#